Protein AF-A0A536G6S7-F1 (afdb_monomer_lite)

Structure (mmCIF, N/CA/C/O backbone):
data_AF-A0A536G6S7-F1
#
_entry.id   AF-A0A536G6S7-F1
#
loop_
_atom_site.group_PDB
_atom_site.id
_atom_site.type_symbol
_atom_site.label_atom_id
_atom_site.label_alt_id
_atom_site.label_comp_id
_atom_site.label_asym_id
_atom_site.label_entity_id
_atom_site.label_seq_id
_atom_site.pdbx_PDB_ins_code
_atom_site.Cartn_x
_atom_site.Cartn_y
_atom_site.Cartn_z
_atom_site.occupancy
_atom_site.B_iso_or_equiv
_atom_site.auth_seq_id
_atom_site.auth_comp_id
_atom_site.auth_asym_id
_atom_site.auth_atom_id
_atom_site.pdbx_PDB_model_num
ATOM 1 N N . MET A 1 1 ? -4.359 59.597 -17.593 1.00 34.72 1 MET A N 1
ATOM 2 C CA . MET A 1 1 ? -3.150 60.454 -17.568 1.00 34.72 1 MET A CA 1
ATOM 3 C C . MET A 1 1 ? -2.008 59.653 -16.953 1.00 34.72 1 MET A C 1
ATOM 5 O O . MET A 1 1 ? -2.274 59.050 -15.929 1.00 34.72 1 MET A O 1
ATOM 9 N N . LYS A 1 2 ? -0.796 59.703 -17.540 1.00 37.81 2 LYS A N 1
ATOM 10 C CA . LYS A 1 2 ? 0.514 59.265 -16.982 1.00 37.81 2 LYS A CA 1
ATOM 11 C C . LYS A 1 2 ? 0.680 57.759 -16.647 1.00 37.81 2 LYS A C 1
ATOM 13 O O . LYS A 1 2 ? 0.097 57.293 -15.686 1.00 37.81 2 LYS A O 1
ATOM 18 N N . HIS A 1 3 ? 1.364 56.991 -17.516 1.00 40.34 3 HIS A N 1
ATOM 19 C CA . HIS A 1 3 ? 2.769 56.485 -17.389 1.00 40.34 3 HIS A CA 1
ATOM 20 C C . HIS A 1 3 ? 2.835 55.143 -16.605 1.00 40.34 3 HIS A C 1
ATOM 22 O O . HIS A 1 3 ? 1.983 54.940 -15.755 1.00 40.34 3 HIS A O 1
ATOM 28 N N . LEU A 1 4 ? 3.741 54.167 -16.795 1.00 50.16 4 LEU A N 1
ATOM 29 C CA . LEU A 1 4 ? 4.984 53.950 -17.582 1.00 50.16 4 LEU A CA 1
ATOM 30 C C . LEU A 1 4 ? 4.839 52.595 -18.346 1.00 50.16 4 LEU A C 1
ATOM 32 O O . LEU A 1 4 ? 4.072 51.756 -17.891 1.00 50.16 4 LEU A O 1
ATOM 36 N N . SER A 1 5 ? 5.373 52.314 -19.545 1.00 44.94 5 SER A N 1
ATOM 37 C CA . SER A 1 5 ? 6.748 52.356 -20.112 1.00 44.94 5 SER A CA 1
ATOM 38 C C . SER A 1 5 ? 7.693 51.206 -19.694 1.00 44.94 5 SER A C 1
ATOM 40 O O . SER A 1 5 ? 7.968 51.014 -18.516 1.00 44.94 5 SER A O 1
ATOM 42 N N . SER A 1 6 ? 8.207 50.489 -20.705 1.00 51.03 6 SER A N 1
ATOM 43 C CA . SER A 1 6 ? 9.092 49.300 -20.689 1.00 51.03 6 SER A CA 1
ATOM 44 C C . SER A 1 6 ? 10.541 49.546 -20.221 1.00 51.03 6 SER A C 1
ATOM 46 O O . SER A 1 6 ? 11.031 50.653 -20.418 1.00 51.03 6 SER A O 1
ATOM 48 N N . VAL A 1 7 ? 11.244 48.508 -19.711 1.00 47.31 7 VAL A N 1
ATOM 49 C CA . VAL A 1 7 ? 12.712 48.403 -19.405 1.00 47.31 7 VAL A CA 1
ATOM 50 C C . VAL A 1 7 ? 12.952 46.994 -18.777 1.00 47.31 7 VAL A C 1
ATOM 52 O O . VAL A 1 7 ? 12.131 46.621 -17.948 1.00 47.31 7 VAL A O 1
ATOM 55 N N . VAL A 1 8 ? 13.929 46.106 -19.075 1.00 44.78 8 VAL A N 1
ATOM 56 C CA . VAL A 1 8 ? 15.015 45.952 -20.094 1.00 44.78 8 VAL A CA 1
ATOM 57 C C . VAL A 1 8 ? 15.078 44.462 -20.561 1.00 44.78 8 VAL A C 1
ATOM 59 O O . VAL A 1 8 ? 14.359 43.611 -20.049 1.00 44.78 8 VAL A O 1
ATOM 62 N N . ALA A 1 9 ? 15.935 44.151 -21.539 1.00 44.56 9 ALA A N 1
ATOM 63 C CA . ALA A 1 9 ? 16.266 42.856 -22.140 1.00 44.56 9 ALA A CA 1
ATOM 64 C C . ALA A 1 9 ? 17.532 42.135 -21.575 1.00 44.56 9 ALA A C 1
ATOM 66 O O . ALA A 1 9 ? 18.351 42.746 -20.900 1.00 44.56 9 ALA A O 1
ATOM 67 N N . ALA A 1 10 ? 17.725 40.886 -22.038 1.00 47.75 10 ALA A N 1
ATOM 68 C CA . ALA A 1 10 ? 18.991 40.229 -22.446 1.00 47.75 10 ALA A CA 1
ATOM 69 C C . ALA A 1 10 ? 20.027 39.620 -21.445 1.00 47.75 10 ALA A C 1
ATOM 71 O O . ALA A 1 10 ? 20.799 40.315 -20.801 1.00 47.75 10 ALA A O 1
ATOM 72 N N . VAL A 1 11 ? 20.134 38.277 -21.516 1.00 49.09 11 VAL A N 1
ATOM 73 C CA . VAL A 1 11 ? 21.330 37.428 -21.815 1.00 49.09 11 VAL A CA 1
ATOM 74 C C . VAL A 1 11 ? 22.679 37.628 -21.079 1.00 49.09 11 VAL A C 1
ATOM 76 O O . VAL A 1 11 ? 23.404 38.574 -21.361 1.00 49.09 11 VAL A O 1
ATOM 79 N N . ALA A 1 12 ? 23.114 36.577 -20.357 1.00 51.12 12 ALA A N 1
ATOM 80 C CA . ALA A 1 12 ? 24.475 35.975 -20.357 1.00 51.12 12 ALA A CA 1
ATOM 81 C C . ALA A 1 12 ? 24.431 34.644 -19.558 1.00 51.12 12 ALA A C 1
ATOM 83 O O . ALA A 1 12 ? 24.086 34.649 -18.384 1.00 51.12 12 ALA A O 1
ATOM 84 N N . ILE A 1 13 ? 24.528 33.448 -20.154 1.00 51.84 13 ILE A N 1
ATOM 85 C CA . ILE A 1 13 ? 25.761 32.701 -20.495 1.00 51.84 13 ILE A CA 1
ATOM 86 C C . ILE A 1 13 ? 26.878 32.817 -19.440 1.00 51.84 13 ILE A C 1
ATOM 88 O O . ILE A 1 13 ? 27.609 33.801 -19.403 1.00 51.84 13 ILE A O 1
ATOM 92 N N . GLY A 1 14 ? 27.070 31.743 -18.666 1.00 50.75 14 GLY A N 1
ATOM 93 C CA . GLY A 1 14 ? 28.236 31.512 -17.809 1.00 50.75 14 GLY A CA 1
ATOM 94 C C . GLY A 1 14 ? 28.587 30.022 -17.792 1.00 50.75 14 GLY A C 1
ATOM 95 O O . GLY A 1 14 ? 27.939 29.244 -17.100 1.00 50.75 14 GLY A O 1
ATOM 96 N N . LEU A 1 15 ? 29.578 29.618 -18.591 1.00 55.31 15 LEU A N 1
ATOM 97 C CA . LEU A 1 15 ? 29.963 28.219 -18.805 1.00 55.31 15 LEU A CA 1
ATOM 98 C C . LEU A 1 15 ? 31.451 28.050 -18.468 1.00 55.31 15 LEU A C 1
ATOM 100 O O . LEU A 1 15 ? 32.305 28.470 -19.244 1.00 55.31 15 LEU A O 1
ATOM 104 N N . LEU A 1 16 ? 31.761 27.462 -17.305 1.00 57.03 16 LEU A N 1
ATOM 105 C CA . LEU A 1 16 ? 33.136 27.232 -16.835 1.00 57.03 16 LEU A CA 1
ATOM 106 C C . LEU A 1 16 ? 33.316 25.846 -16.187 1.00 57.03 16 LEU A C 1
ATOM 108 O O . LEU A 1 16 ? 33.205 25.662 -14.982 1.00 57.03 16 LEU A O 1
ATOM 112 N N . ILE A 1 17 ? 33.578 24.873 -17.060 1.00 59.28 17 ILE A N 1
ATOM 113 C CA . ILE A 1 17 ? 34.713 23.929 -17.029 1.00 59.28 17 ILE A CA 1
ATOM 114 C C . ILE A 1 17 ? 35.498 23.823 -15.698 1.00 59.28 17 ILE A C 1
ATOM 116 O O . ILE A 1 17 ? 36.172 24.778 -15.322 1.00 59.28 17 ILE A O 1
ATOM 120 N N . ALA A 1 18 ? 35.578 22.616 -15.116 1.00 51.81 18 ALA A N 1
ATOM 121 C CA . ALA A 1 18 ? 36.847 21.913 -14.819 1.00 51.81 18 ALA A CA 1
ATOM 122 C C . ALA A 1 18 ? 36.606 20.531 -14.180 1.00 51.81 18 ALA A C 1
ATOM 124 O O . ALA A 1 18 ? 35.709 20.357 -13.361 1.00 51.81 18 ALA A O 1
ATOM 125 N N . ALA A 1 19 ? 37.432 19.549 -14.548 1.00 49.53 19 ALA A N 1
ATOM 126 C CA . ALA A 1 19 ? 37.390 18.186 -14.020 1.00 49.53 19 ALA A CA 1
ATOM 127 C C . ALA A 1 19 ? 38.504 17.932 -12.991 1.00 49.53 19 ALA A C 1
ATOM 129 O O . ALA A 1 19 ? 39.592 18.485 -13.119 1.00 49.53 19 ALA A O 1
ATOM 130 N N . CYS A 1 20 ? 38.251 17.018 -12.051 1.00 51.75 20 CYS A N 1
ATOM 131 C CA . CYS A 1 20 ? 39.247 16.152 -11.407 1.00 51.75 20 CYS A CA 1
ATOM 132 C C . CYS A 1 20 ? 38.485 14.942 -10.833 1.00 51.75 20 CYS A C 1
ATOM 134 O O . CYS A 1 20 ? 37.551 15.118 -10.062 1.00 51.75 20 CYS A O 1
ATOM 136 N N . SER A 1 21 ? 38.672 13.732 -11.360 1.00 51.44 21 SER A N 1
ATOM 137 C CA . SER A 1 21 ? 39.798 12.812 -11.098 1.00 51.44 21 SER A CA 1
ATOM 138 C C . SER A 1 21 ? 39.441 11.803 -10.004 1.00 51.44 21 SER A C 1
ATOM 140 O O . SER A 1 21 ? 39.154 12.153 -8.866 1.00 51.44 21 SER A O 1
ATOM 142 N N . SER A 1 22 ? 39.437 10.533 -10.397 1.00 49.47 22 SER A N 1
ATOM 143 C CA . SER A 1 22 ? 38.963 9.374 -9.640 1.00 49.47 22 SER A CA 1
ATOM 144 C C . SER A 1 22 ? 39.958 8.839 -8.608 1.00 49.47 22 SER A C 1
ATOM 146 O O . SER A 1 22 ? 41.147 8.726 -8.905 1.00 49.47 22 SER A O 1
ATOM 148 N N . THR A 1 23 ? 39.446 8.325 -7.488 1.00 61.97 23 THR A N 1
ATOM 149 C CA . THR A 1 23 ? 40.155 7.392 -6.595 1.00 61.97 23 THR A CA 1
ATOM 150 C C . THR A 1 23 ? 39.239 6.226 -6.195 1.00 61.97 23 THR A C 1
ATOM 152 O O . THR A 1 23 ? 38.261 6.439 -5.482 1.00 61.97 23 THR A O 1
ATOM 155 N N . PRO A 1 24 ? 39.523 4.980 -6.623 1.00 59.34 24 PRO A N 1
ATOM 156 C CA . PRO A 1 24 ? 38.857 3.800 -6.085 1.00 59.34 24 PRO A CA 1
ATOM 157 C C . PRO A 1 24 ? 39.517 3.381 -4.764 1.00 59.34 24 PRO A C 1
ATOM 159 O O . PRO A 1 24 ? 40.697 3.031 -4.727 1.00 59.34 24 PRO A O 1
ATOM 162 N N . THR A 1 25 ? 38.761 3.398 -3.668 1.00 53.88 25 THR A N 1
ATOM 163 C CA . THR A 1 25 ? 39.215 2.892 -2.366 1.00 53.88 25 THR A CA 1
ATOM 164 C C . THR A 1 25 ? 39.006 1.383 -2.285 1.00 53.88 25 THR A C 1
ATOM 166 O O . THR A 1 25 ? 37.895 0.912 -2.054 1.00 53.88 25 THR A O 1
ATOM 169 N N . THR A 1 26 ? 40.084 0.615 -2.441 1.00 64.75 26 THR A N 1
ATOM 170 C CA . THR A 1 26 ? 40.089 -0.837 -2.207 1.00 64.75 26 THR A CA 1
ATOM 171 C C . THR A 1 26 ? 40.472 -1.132 -0.750 1.00 64.75 26 THR A C 1
ATOM 173 O O . THR A 1 26 ? 41.643 -0.966 -0.402 1.00 64.75 26 THR A O 1
ATOM 176 N N . PRO A 1 27 ? 39.557 -1.589 0.125 1.00 64.94 27 PRO A N 1
ATOM 177 C CA . PRO A 1 27 ? 39.949 -2.188 1.394 1.00 64.94 27 PRO A CA 1
ATOM 178 C C . PRO A 1 27 ? 40.459 -3.623 1.179 1.00 64.94 27 PRO A C 1
ATOM 180 O O . PRO A 1 27 ? 39.857 -4.421 0.460 1.00 64.94 27 PRO A O 1
ATOM 183 N N . LEU A 1 28 ? 41.588 -3.940 1.814 1.00 54.59 28 LEU A N 1
ATOM 184 C CA . LEU A 1 28 ? 42.210 -5.266 1.813 1.00 54.59 28 LEU A CA 1
ATOM 185 C C . LEU A 1 28 ? 41.295 -6.333 2.430 1.00 54.59 28 LEU A C 1
ATOM 187 O O . LEU A 1 28 ? 40.702 -6.125 3.487 1.00 54.59 28 LEU A O 1
ATOM 19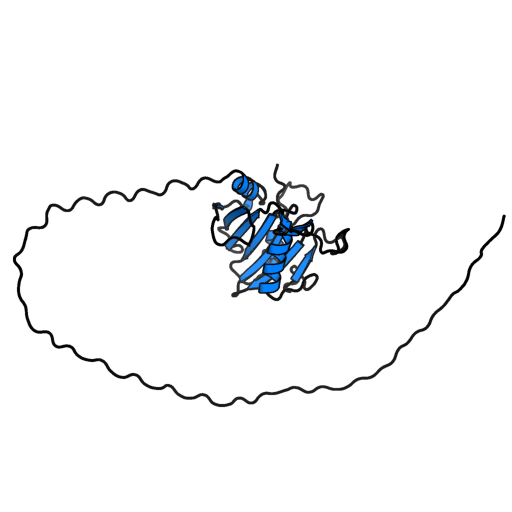1 N N . ALA A 1 29 ? 41.298 -7.525 1.833 1.00 52.62 29 ALA A N 1
ATOM 192 C CA . ALA A 1 29 ? 40.861 -8.734 2.518 1.00 52.62 29 ALA A CA 1
ATOM 193 C C . ALA A 1 29 ? 41.865 -9.098 3.626 1.00 52.62 29 ALA A C 1
ATOM 195 O O . ALA A 1 29 ? 43.053 -9.260 3.343 1.00 52.62 29 ALA A O 1
ATOM 196 N N . THR A 1 30 ? 41.385 -9.296 4.858 1.00 55.00 30 THR A N 1
ATOM 197 C CA . THR A 1 30 ? 42.202 -9.794 5.975 1.00 55.00 30 THR A CA 1
ATOM 198 C C . THR A 1 30 ? 41.463 -10.881 6.756 1.00 55.00 30 THR A C 1
ATOM 200 O O . THR A 1 30 ? 40.415 -10.632 7.337 1.00 55.00 30 THR A O 1
ATOM 203 N N . ALA A 1 31 ? 42.089 -12.061 6.785 1.00 46.94 31 ALA A N 1
ATOM 204 C CA . ALA A 1 31 ? 41.970 -13.151 7.759 1.00 46.94 31 ALA A CA 1
ATOM 205 C C . ALA A 1 31 ? 40.575 -13.703 8.137 1.00 46.94 31 ALA A C 1
ATOM 207 O O . ALA A 1 31 ? 39.860 -13.180 8.988 1.00 46.94 31 ALA A O 1
ATOM 208 N N . SER A 1 32 ? 40.313 -14.914 7.642 1.00 62.25 32 SER A N 1
ATOM 209 C CA . SER A 1 32 ? 39.508 -15.917 8.348 1.00 62.25 32 SER A CA 1
ATOM 210 C C . SER A 1 32 ? 40.280 -16.480 9.556 1.00 62.25 32 SER A C 1
ATOM 212 O O . SER A 1 32 ? 41.449 -16.845 9.393 1.00 62.25 32 SER A O 1
ATOM 214 N N . PRO A 1 33 ? 39.652 -16.624 10.737 1.00 61.25 33 PRO A N 1
ATOM 215 C CA . PRO A 1 33 ? 40.032 -17.617 11.733 1.00 61.25 33 PRO A CA 1
ATOM 216 C C . PRO A 1 33 ? 39.191 -18.904 11.605 1.00 61.25 33 PRO A C 1
ATOM 218 O O . PRO A 1 33 ? 37.986 -18.881 11.358 1.00 61.25 33 PRO A O 1
ATOM 221 N N . ALA A 1 34 ? 39.860 -20.041 11.798 1.00 58.44 34 ALA A N 1
ATOM 222 C CA . ALA A 1 34 ? 39.320 -21.400 11.714 1.00 58.44 34 ALA A CA 1
ATOM 223 C C . ALA A 1 34 ? 38.377 -21.755 12.900 1.00 58.44 34 ALA A C 1
ATOM 225 O O . ALA A 1 34 ? 38.372 -21.041 13.907 1.00 58.44 34 ALA A O 1
ATOM 226 N N . PRO A 1 35 ? 37.573 -22.840 12.825 1.00 57.34 35 PRO A N 1
ATOM 227 C CA . PRO A 1 35 ? 36.569 -23.145 13.846 1.00 57.34 35 PRO A CA 1
ATOM 228 C C . PRO A 1 35 ? 37.199 -23.642 15.154 1.00 57.34 35 PRO A C 1
ATOM 230 O O . PRO A 1 35 ? 38.159 -24.413 15.135 1.00 57.34 35 PRO A O 1
ATOM 233 N N . SER A 1 36 ? 36.612 -23.254 16.290 1.00 63.56 36 SER A N 1
ATOM 234 C CA . SER A 1 36 ? 36.995 -23.757 17.616 1.00 63.56 36 SER A CA 1
ATOM 235 C C . SER A 1 36 ? 35.988 -24.790 18.135 1.00 63.56 36 SER A C 1
ATOM 237 O O . SER A 1 36 ? 34.799 -24.732 17.818 1.00 63.56 36 SER A O 1
ATOM 239 N N . ALA A 1 37 ? 36.490 -25.781 18.868 1.00 48.94 37 ALA A N 1
ATOM 240 C CA . ALA A 1 37 ? 35.859 -27.090 19.020 1.00 48.94 37 ALA A CA 1
ATOM 241 C C . ALA A 1 37 ? 34.809 -27.195 20.142 1.00 48.94 37 ALA A C 1
ATOM 243 O O . ALA A 1 37 ? 34.878 -26.511 21.161 1.00 48.94 37 ALA A O 1
ATOM 244 N N . ALA A 1 38 ? 33.901 -28.165 19.988 1.00 53.31 38 ALA A N 1
ATOM 245 C CA . ALA A 1 38 ? 33.099 -28.704 21.084 1.00 53.31 38 ALA A CA 1
ATOM 246 C C . ALA A 1 38 ? 33.919 -29.700 21.928 1.00 53.31 38 ALA A C 1
ATOM 248 O O . ALA A 1 38 ? 34.610 -30.561 21.379 1.00 53.31 38 ALA A O 1
ATOM 249 N N . PRO A 1 39 ? 33.832 -29.593 23.260 1.00 53.56 39 PRO A N 1
ATOM 250 C CA . PRO A 1 39 ? 33.530 -30.746 24.122 1.00 53.56 39 PRO A CA 1
ATOM 251 C C . PRO A 1 39 ? 32.539 -30.351 25.250 1.00 53.56 39 PRO A C 1
ATOM 253 O O . PRO A 1 39 ? 32.326 -29.172 25.503 1.00 53.56 39 PRO A O 1
ATOM 256 N N . SER A 1 40 ? 31.879 -31.238 25.997 1.00 51.69 40 SER A N 1
ATOM 257 C CA . SER A 1 40 ? 31.897 -32.706 26.057 1.00 51.69 40 SER A CA 1
ATOM 258 C C . SER A 1 40 ? 30.510 -33.207 26.477 1.00 51.69 40 SER A C 1
ATOM 260 O O . SER A 1 40 ? 29.835 -32.560 27.276 1.00 51.69 40 SER A O 1
ATOM 262 N N . ALA A 1 41 ? 30.111 -34.394 26.017 1.00 50.38 41 ALA A N 1
ATOM 263 C CA . ALA A 1 41 ? 28.970 -35.101 26.597 1.00 50.38 41 ALA A CA 1
ATOM 264 C C . ALA A 1 41 ? 29.348 -35.690 27.969 1.00 50.38 41 ALA A C 1
ATOM 266 O O . ALA A 1 41 ? 30.430 -36.259 28.120 1.00 50.38 41 ALA A O 1
ATOM 267 N N . VAL A 1 42 ? 28.444 -35.604 28.949 1.00 57.25 42 VAL A N 1
ATOM 268 C CA . VAL A 1 42 ? 28.579 -36.299 30.240 1.00 57.25 42 VAL A CA 1
ATOM 269 C C . VAL A 1 42 ? 27.637 -37.508 30.242 1.00 57.25 42 VAL A C 1
ATOM 271 O O . VAL A 1 42 ? 26.429 -37.318 30.088 1.00 57.25 42 VAL A O 1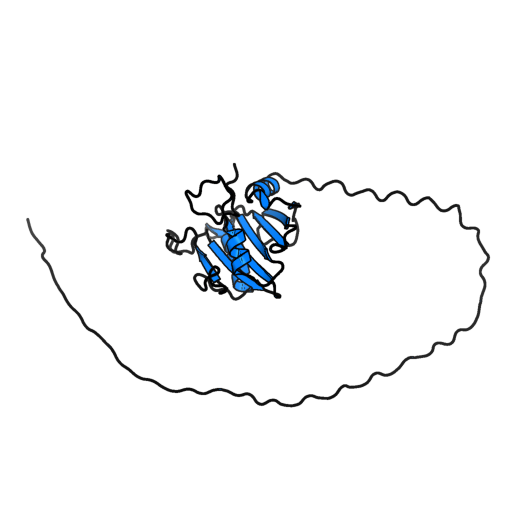
ATOM 274 N N . PRO A 1 43 ? 28.135 -38.746 30.412 1.00 59.19 43 PRO A N 1
ATOM 275 C CA . PRO A 1 43 ? 27.277 -39.915 30.547 1.00 59.19 43 PRO A CA 1
ATOM 276 C C . PRO A 1 43 ? 26.724 -40.001 31.976 1.00 59.19 43 PRO A C 1
ATOM 278 O O . PRO A 1 43 ? 27.472 -40.218 32.928 1.00 59.19 43 PRO A O 1
ATOM 281 N N . ALA A 1 44 ? 25.407 -39.856 32.131 1.00 54.16 44 ALA A N 1
ATOM 282 C CA . ALA A 1 44 ? 24.720 -40.131 33.390 1.00 54.16 44 ALA A CA 1
ATOM 283 C C . ALA A 1 44 ? 24.274 -41.603 33.443 1.00 54.16 44 ALA A C 1
ATOM 285 O O . ALA A 1 44 ? 23.502 -42.069 32.605 1.00 54.16 44 ALA A O 1
ATOM 286 N N . THR A 1 45 ? 24.780 -42.331 34.435 1.00 56.81 45 THR A N 1
ATOM 287 C CA . THR A 1 45 ? 24.509 -43.754 34.678 1.00 56.81 45 THR A CA 1
ATOM 288 C C . THR A 1 45 ? 23.053 -43.995 35.107 1.00 56.81 45 THR A C 1
ATOM 290 O O . THR A 1 45 ? 22.592 -43.318 36.027 1.00 56.81 45 THR A O 1
ATOM 293 N N . PRO A 1 46 ? 22.331 -44.978 34.536 1.00 55.62 46 PRO A N 1
ATOM 294 C CA . PRO A 1 46 ? 21.034 -45.401 35.054 1.00 55.62 46 PRO A CA 1
ATOM 295 C C . PRO A 1 46 ? 21.182 -46.470 36.154 1.00 55.62 46 PRO A C 1
ATOM 297 O O . PRO A 1 46 ? 21.797 -47.516 35.946 1.00 55.62 46 PRO A O 1
ATOM 300 N N . THR A 1 47 ? 20.542 -46.240 37.300 1.00 52.25 47 THR A N 1
ATOM 301 C CA . THR A 1 47 ? 20.363 -47.212 38.400 1.00 52.25 47 THR A CA 1
ATOM 302 C C . THR A 1 47 ? 18.931 -47.072 38.962 1.00 52.25 47 THR A C 1
ATOM 304 O O . THR A 1 47 ? 18.240 -46.119 38.605 1.00 52.25 47 THR A O 1
ATOM 307 N N . PRO A 1 48 ? 18.383 -48.063 39.688 1.00 53.38 48 PRO A N 1
ATOM 308 C CA . PRO A 1 48 ? 17.440 -48.993 39.083 1.00 53.38 48 PRO A CA 1
ATOM 309 C C . PRO A 1 48 ? 15.992 -48.813 39.570 1.00 53.38 48 PRO A C 1
ATOM 311 O O . PRO A 1 48 ? 15.699 -48.055 40.491 1.00 53.38 48 PRO A O 1
ATOM 314 N N . SER A 1 49 ? 15.094 -49.571 38.940 1.00 54.41 49 SER A N 1
ATOM 315 C CA . SER A 1 49 ? 13.649 -49.614 39.172 1.00 54.41 49 SER A CA 1
ATOM 316 C C . SER A 1 49 ? 13.211 -49.600 40.642 1.00 54.41 49 SER A C 1
ATOM 318 O O . SER A 1 49 ? 13.531 -50.509 41.408 1.00 54.41 49 SER A O 1
ATOM 320 N N . SER A 1 50 ? 12.311 -48.676 40.971 1.00 50.66 50 SER A N 1
ATOM 321 C CA . SER A 1 50 ? 11.292 -48.869 42.002 1.00 50.66 50 SER A CA 1
ATOM 322 C C . SER A 1 50 ? 9.917 -48.798 41.333 1.00 50.66 50 SER A C 1
ATOM 324 O O . SER A 1 50 ? 9.543 -47.781 40.759 1.00 50.66 50 SER A O 1
ATOM 326 N N . THR A 1 51 ? 9.185 -49.913 41.344 1.00 57.56 51 THR A N 1
ATOM 327 C CA . THR A 1 51 ? 7.863 -50.042 40.711 1.00 57.56 51 THR A CA 1
ATOM 328 C C . THR A 1 51 ? 6.775 -49.488 41.636 1.00 57.56 51 THR A C 1
ATOM 330 O O . THR A 1 51 ? 6.537 -50.093 42.683 1.00 57.56 51 THR A O 1
ATOM 333 N N . PRO A 1 52 ? 6.060 -48.402 41.284 1.00 55.22 52 PRO A N 1
ATOM 334 C CA . PRO A 1 52 ? 4.841 -48.010 41.979 1.00 55.22 52 PRO A CA 1
ATOM 335 C C . PRO A 1 52 ? 3.673 -48.879 41.494 1.00 55.22 52 PRO A C 1
ATOM 337 O O . PRO A 1 52 ? 3.629 -49.295 40.335 1.00 55.22 52 PRO A O 1
ATOM 340 N N . ALA A 1 53 ? 2.725 -49.168 42.384 1.00 51.34 53 ALA A N 1
ATOM 341 C CA . ALA A 1 53 ? 1.593 -50.037 42.080 1.00 51.34 53 ALA A CA 1
ATOM 342 C C . ALA A 1 53 ? 0.704 -49.482 40.952 1.00 51.34 53 ALA A C 1
ATOM 344 O O . ALA A 1 53 ? 0.439 -48.282 40.881 1.00 51.34 53 ALA A O 1
ATOM 345 N N . VAL A 1 54 ? 0.191 -50.384 40.109 1.00 48.72 54 VAL A N 1
ATOM 346 C CA . VAL A 1 54 ? -0.774 -50.064 39.050 1.00 48.72 54 VAL A CA 1
ATOM 347 C C . VAL A 1 54 ? -2.101 -49.634 39.679 1.00 48.72 54 VAL A C 1
ATOM 349 O O . VAL A 1 54 ? -2.907 -50.470 40.086 1.00 48.72 54 VAL A O 1
ATOM 352 N N . THR A 1 55 ? -2.357 -48.329 39.728 1.00 56.47 55 THR A N 1
ATOM 353 C CA . THR A 1 55 ? -3.715 -47.802 39.874 1.00 56.47 55 THR A CA 1
ATOM 354 C C . THR A 1 55 ? -4.395 -47.801 38.509 1.00 56.47 55 THR A C 1
ATOM 356 O O . THR A 1 55 ? -3.887 -47.249 37.535 1.00 56.47 55 THR A O 1
ATOM 359 N N . SER A 1 56 ? -5.551 -48.462 38.433 1.00 57.97 56 SER A N 1
ATOM 360 C CA . SER A 1 56 ? -6.347 -48.556 37.207 1.00 57.97 56 SER A CA 1
ATOM 361 C C . SER A 1 56 ? -6.729 -47.155 36.704 1.00 57.97 56 SER A C 1
ATOM 363 O O . SER A 1 56 ? -7.353 -46.408 37.466 1.00 57.97 56 SER A O 1
ATOM 365 N N . PRO A 1 57 ? -6.387 -46.764 35.461 1.00 52.19 57 PRO A N 1
ATOM 366 C CA . PRO A 1 57 ? -6.832 -45.491 34.918 1.00 52.19 57 PRO A CA 1
ATOM 367 C C . PRO A 1 57 ? -8.351 -45.523 34.717 1.00 52.19 57 PRO A C 1
ATOM 369 O O . PRO A 1 57 ? -8.894 -46.420 34.070 1.00 52.19 57 PRO A O 1
ATOM 372 N N . ALA A 1 58 ? -9.035 -44.520 35.270 1.00 62.00 58 ALA A N 1
ATOM 373 C CA . ALA A 1 58 ? -10.458 -44.295 35.039 1.00 62.00 58 ALA A CA 1
ATOM 374 C C . ALA A 1 58 ? -10.760 -44.200 33.525 1.00 62.00 58 ALA A C 1
ATOM 376 O O . ALA A 1 58 ? -9.890 -43.762 32.763 1.00 62.00 58 ALA A O 1
ATOM 377 N N . PRO A 1 59 ? -11.967 -44.595 33.068 1.00 58.22 59 PRO A N 1
ATOM 378 C CA . PRO A 1 59 ? -12.303 -44.615 31.648 1.00 58.22 59 PRO A CA 1
ATOM 379 C C . PRO A 1 59 ? -12.034 -43.254 31.003 1.00 58.22 59 PRO A C 1
ATOM 381 O O . PRO A 1 59 ? -12.549 -42.227 31.445 1.00 58.22 59 PRO A O 1
ATOM 384 N N . SER A 1 60 ? -11.199 -43.273 29.962 1.00 57.56 60 SER A N 1
ATOM 385 C CA . SER A 1 60 ? -10.716 -42.075 29.282 1.00 57.56 60 SER A CA 1
ATOM 386 C C . SER A 1 60 ? -11.895 -41.238 28.787 1.00 57.56 60 SER A C 1
ATOM 388 O O . SER A 1 60 ? -12.680 -41.686 27.946 1.00 57.56 60 SER A O 1
ATOM 390 N N . ALA A 1 61 ? -12.039 -40.030 29.334 1.00 61.06 61 ALA A N 1
ATOM 391 C CA . ALA A 1 61 ? -13.067 -39.102 28.896 1.00 61.06 61 ALA A CA 1
ATOM 392 C C . ALA A 1 61 ? -12.825 -38.771 27.419 1.00 61.06 61 ALA A C 1
ATOM 394 O O . ALA A 1 61 ? -11.775 -38.237 27.058 1.00 61.06 61 ALA A O 1
ATOM 395 N N . LYS A 1 62 ? -13.804 -39.110 26.571 1.00 63.88 62 LYS A N 1
ATOM 396 C CA . LYS A 1 62 ? -13.802 -38.799 25.137 1.00 63.88 62 LYS A CA 1
ATOM 397 C C . LYS A 1 62 ? -13.388 -37.331 24.949 1.00 63.88 62 LYS A C 1
ATOM 399 O O . LYS A 1 62 ? -14.031 -36.479 25.566 1.00 63.88 62 LYS A O 1
ATOM 404 N N . PRO A 1 63 ? -12.366 -37.018 24.127 1.00 58.06 63 PRO A N 1
ATOM 405 C CA . PRO A 1 63 ? -11.947 -35.639 23.927 1.00 58.06 63 PRO A CA 1
ATOM 406 C C . PRO A 1 63 ? -13.147 -34.824 23.449 1.00 58.06 63 PRO A C 1
ATOM 408 O O . PRO A 1 63 ? -13.770 -35.152 22.433 1.00 58.06 63 PRO A O 1
ATOM 411 N N . SER A 1 64 ? -13.498 -33.799 24.226 1.00 64.69 64 SER A N 1
ATOM 412 C CA . SER A 1 64 ? -14.548 -32.860 23.845 1.00 64.69 64 SER A CA 1
ATOM 413 C C . SER A 1 64 ? -14.145 -32.222 22.514 1.00 64.69 64 SER A C 1
ATOM 415 O O . SER A 1 64 ? -12.984 -31.814 22.391 1.00 64.69 64 SER A O 1
ATOM 417 N N . PRO A 1 65 ? -15.031 -32.156 21.504 1.00 61.44 65 PRO A N 1
ATOM 418 C CA . PRO A 1 65 ? -14.698 -31.499 20.251 1.00 61.44 65 PRO A CA 1
ATOM 419 C C . PRO A 1 65 ? -14.307 -30.051 20.550 1.00 61.44 65 PRO A C 1
ATOM 421 O O . PRO A 1 65 ? -15.094 -29.294 21.119 1.00 61.44 65 PRO A O 1
ATOM 424 N N . SER A 1 66 ? -13.071 -29.689 20.195 1.00 64.12 66 SER A N 1
ATOM 425 C CA . SER A 1 66 ? -12.578 -28.322 20.348 1.00 64.12 66 SER A CA 1
ATOM 426 C C . SER A 1 66 ? -13.527 -27.387 19.609 1.00 64.12 66 SER A C 1
ATOM 428 O O . SER A 1 66 ? -13.770 -27.580 18.414 1.00 64.12 66 SER A O 1
ATOM 430 N N . ALA A 1 67 ? -14.115 -26.429 20.326 1.00 60.31 67 ALA A N 1
ATOM 431 C CA . ALA A 1 67 ? -15.112 -25.539 19.756 1.00 60.31 67 ALA A CA 1
ATOM 432 C C . ALA A 1 67 ? -14.484 -24.766 18.591 1.00 60.31 67 ALA A C 1
ATOM 434 O O . ALA A 1 67 ? -13.522 -24.021 18.780 1.00 60.31 67 ALA A O 1
ATOM 435 N N . THR A 1 68 ? -15.017 -24.960 17.382 1.00 60.97 68 THR A N 1
ATOM 436 C CA . THR A 1 68 ? -14.594 -24.197 16.208 1.00 60.97 68 THR A CA 1
ATOM 437 C C . THR A 1 68 ? -14.767 -22.708 16.516 1.00 60.97 68 THR A C 1
ATOM 439 O O . THR A 1 68 ? -15.875 -22.316 16.896 1.00 60.97 68 THR A O 1
ATOM 442 N N . PRO A 1 69 ? -13.716 -21.875 16.387 1.00 60.44 69 PRO A N 1
ATOM 443 C CA . PRO A 1 69 ? -13.839 -20.444 16.620 1.00 60.44 69 PRO A CA 1
ATOM 444 C C . PRO A 1 69 ? -14.960 -19.859 15.760 1.00 60.44 69 PRO A C 1
ATOM 446 O O . PRO A 1 69 ? -15.044 -20.145 14.564 1.00 60.44 69 PRO A O 1
ATOM 449 N N . ALA A 1 70 ? -15.829 -19.054 16.371 1.00 63.81 70 ALA A N 1
ATOM 450 C CA . ALA A 1 70 ? -16.879 -18.366 15.633 1.00 63.81 70 ALA A CA 1
ATOM 451 C C . ALA A 1 70 ? -16.253 -17.443 14.564 1.00 63.81 70 ALA A C 1
ATOM 453 O O . ALA A 1 70 ? -15.196 -16.857 14.825 1.00 63.81 70 ALA A O 1
ATOM 454 N N . PRO A 1 71 ? -16.881 -17.277 13.383 1.00 68.88 71 PRO A N 1
ATOM 455 C CA . PRO A 1 71 ? -16.384 -16.363 12.360 1.00 68.88 71 PRO A CA 1
ATOM 456 C C . PRO A 1 71 ? -16.197 -14.951 12.924 1.00 68.88 71 PRO A C 1
ATOM 458 O O . PRO A 1 71 ? -17.118 -14.388 13.521 1.00 68.88 71 PRO A O 1
ATOM 461 N N . VAL A 1 72 ? -15.011 -14.368 12.738 1.00 83.00 72 VAL A N 1
ATOM 462 C CA . VAL A 1 72 ? -14.731 -13.007 13.211 1.00 83.00 72 VAL A CA 1
ATOM 463 C C . VAL A 1 72 ? -15.519 -12.019 12.353 1.00 83.00 72 VAL A C 1
ATOM 465 O O . VAL A 1 72 ? -15.272 -11.884 11.157 1.00 83.00 72 VAL A O 1
ATOM 468 N N . ALA A 1 73 ? -16.478 -11.326 12.965 1.00 91.81 73 ALA A N 1
ATOM 469 C CA . ALA A 1 73 ? -17.282 -10.327 12.276 1.00 91.81 73 ALA A CA 1
ATOM 470 C C . ALA A 1 73 ? -16.485 -9.035 12.014 1.00 91.81 73 ALA A C 1
ATOM 472 O O . ALA A 1 73 ? -15.780 -8.530 12.897 1.00 91.81 73 ALA A O 1
ATOM 473 N N . PHE A 1 74 ? -16.661 -8.487 10.809 1.00 95.69 74 PHE A N 1
ATOM 474 C CA . PHE A 1 74 ? -16.152 -7.174 10.419 1.00 95.69 74 PHE A CA 1
ATOM 475 C C . PHE A 1 74 ? -16.954 -6.032 11.064 1.00 95.69 74 PHE A C 1
ATOM 477 O O . PHE A 1 74 ? -18.193 -6.056 11.056 1.00 95.69 74 PHE A O 1
ATOM 484 N N . THR A 1 75 ? -16.259 -5.001 11.547 1.00 96.25 75 THR A N 1
ATOM 485 C CA . THR A 1 75 ? -16.855 -3.716 11.957 1.00 96.25 75 THR A CA 1
ATOM 486 C C . THR A 1 75 ? -17.323 -2.903 10.741 1.00 96.25 75 THR A C 1
ATOM 488 O O . THR A 1 75 ? -17.080 -3.279 9.595 1.00 96.25 75 THR A O 1
ATOM 491 N N . ALA A 1 76 ? -18.011 -1.776 10.962 1.00 95.31 76 ALA A N 1
ATOM 492 C CA . ALA A 1 76 ? -18.405 -0.878 9.871 1.00 95.31 76 ALA A CA 1
ATOM 493 C C . ALA A 1 76 ? -17.185 -0.292 9.131 1.00 95.31 76 ALA A C 1
ATOM 495 O O . ALA A 1 76 ? -17.142 -0.336 7.904 1.00 95.31 76 ALA A O 1
ATOM 496 N N . ALA A 1 77 ? -16.167 0.164 9.870 1.00 94.44 77 ALA A N 1
ATOM 497 C CA . ALA A 1 77 ? -14.924 0.672 9.292 1.00 94.44 77 ALA A CA 1
ATOM 498 C C . ALA A 1 77 ? -14.196 -0.410 8.477 1.00 94.44 77 ALA A C 1
ATOM 500 O O . ALA A 1 77 ? -13.835 -0.181 7.328 1.00 94.44 77 ALA A O 1
ATOM 501 N N . GLU A 1 78 ? -14.061 -1.628 9.011 1.00 97.19 78 GLU A N 1
ATOM 502 C CA . GLU A 1 78 ? -13.400 -2.717 8.282 1.00 97.19 78 GLU A CA 1
ATOM 503 C C . GLU A 1 78 ? -14.183 -3.136 7.019 1.00 97.19 78 GLU A C 1
ATOM 505 O O . GLU A 1 78 ? -13.570 -3.477 6.009 1.00 97.19 78 GLU A O 1
ATOM 510 N N . LYS A 1 79 ? -15.526 -3.059 7.021 1.00 95.81 79 LYS A N 1
ATOM 511 C CA . LYS A 1 79 ? -16.347 -3.265 5.809 1.00 95.81 79 LYS A CA 1
ATOM 512 C C . LYS A 1 79 ? -16.089 -2.195 4.749 1.00 95.81 79 LYS A C 1
ATOM 514 O O . LYS A 1 79 ? -15.917 -2.559 3.588 1.00 95.81 79 LYS A O 1
ATOM 519 N N . ARG A 1 80 ? -15.981 -0.918 5.144 1.00 94.75 80 ARG A N 1
ATOM 520 C CA . ARG A 1 80 ? -15.593 0.181 4.240 1.00 94.75 80 ARG A CA 1
ATOM 521 C C . ARG A 1 80 ? -14.231 -0.096 3.594 1.00 94.75 80 ARG A C 1
ATOM 523 O O . ARG A 1 80 ? -14.100 0.070 2.388 1.00 94.75 80 ARG A O 1
ATOM 530 N N . LEU A 1 81 ? -13.253 -0.615 4.346 1.00 96.19 81 LEU A N 1
ATOM 531 C CA . LEU A 1 81 ? -11.950 -1.010 3.784 1.00 96.19 81 LEU A CA 1
ATOM 532 C C . LEU A 1 81 ? -12.053 -2.176 2.782 1.00 96.19 81 LEU A C 1
ATOM 534 O O . LEU A 1 81 ? -11.347 -2.173 1.778 1.00 96.19 81 LEU A O 1
ATOM 538 N N . VAL A 1 82 ? -12.946 -3.151 3.005 1.00 95.94 82 VAL A N 1
ATOM 539 C CA . VAL A 1 82 ? -13.214 -4.219 2.018 1.00 95.94 82 VAL A CA 1
ATOM 540 C C . VAL A 1 82 ? -13.876 -3.646 0.758 1.00 95.94 82 VAL A C 1
ATOM 542 O O . VAL A 1 82 ? -13.565 -4.085 -0.347 1.00 95.94 82 VAL A O 1
ATOM 545 N N . GLN A 1 83 ? -14.773 -2.665 0.899 1.00 93.75 83 GLN A N 1
ATOM 546 C CA . GLN A 1 83 ? -15.430 -1.992 -0.229 1.00 93.75 83 GLN A CA 1
ATOM 547 C C . GLN A 1 83 ? -14.470 -1.089 -1.019 1.00 93.75 83 GLN A C 1
ATOM 549 O O . GLN A 1 83 ? -14.580 -1.032 -2.239 1.00 93.75 83 GLN A O 1
ATOM 554 N N . ALA A 1 84 ? -13.478 -0.480 -0.366 1.00 92.38 84 ALA A N 1
ATOM 555 C CA . ALA A 1 84 ? -12.457 0.344 -1.016 1.00 92.38 84 ALA A CA 1
ATOM 556 C C . ALA A 1 84 ? -11.471 -0.444 -1.907 1.00 92.38 84 ALA A C 1
ATOM 558 O O . ALA A 1 84 ? -10.651 0.152 -2.601 1.00 92.38 84 ALA A O 1
ATOM 559 N N . LEU A 1 85 ? -11.520 -1.781 -1.901 1.00 93.69 85 LEU A N 1
ATOM 560 C CA . LEU A 1 85 ? -10.705 -2.643 -2.763 1.00 93.69 85 LEU A CA 1
ATOM 561 C C . LEU A 1 85 ? -11.407 -2.991 -4.077 1.00 93.69 85 LEU A C 1
ATOM 563 O O . LEU A 1 85 ? -12.597 -3.307 -4.078 1.00 93.69 85 LEU A O 1
ATOM 567 N N . ARG A 1 86 ? -10.655 -3.095 -5.179 1.00 92.69 86 ARG A N 1
ATOM 568 C CA . ARG A 1 86 ? -11.115 -3.726 -6.432 1.00 92.69 86 ARG A CA 1
ATOM 569 C C . ARG A 1 86 ? -11.674 -5.125 -6.163 1.00 92.69 86 ARG A C 1
ATOM 571 O O . ARG A 1 86 ? -11.039 -5.922 -5.469 1.00 92.69 86 ARG A O 1
ATOM 578 N N . ALA A 1 87 ? -12.835 -5.447 -6.735 1.00 91.56 87 ALA A N 1
ATOM 579 C CA . ALA A 1 87 ? -13.611 -6.643 -6.388 1.00 91.56 87 ALA A CA 1
ATOM 580 C C . ALA A 1 87 ? -12.818 -7.967 -6.443 1.00 91.56 87 ALA A C 1
ATOM 582 O O . ALA A 1 87 ? -12.946 -8.791 -5.540 1.00 91.56 87 ALA A O 1
ATOM 583 N N . ASP A 1 88 ? -11.946 -8.147 -7.443 1.00 90.31 88 ASP A N 1
ATOM 584 C CA . ASP A 1 88 ? -11.124 -9.360 -7.611 1.00 90.31 88 ASP A CA 1
ATOM 585 C C . ASP A 1 88 ? -9.992 -9.529 -6.575 1.00 90.31 88 ASP A C 1
ATOM 587 O O . ASP A 1 88 ? -9.365 -10.586 -6.509 1.00 90.31 88 ASP A O 1
ATOM 591 N N . SER A 1 89 ? -9.754 -8.516 -5.737 1.00 94.06 89 SER A N 1
ATOM 592 C CA . SER A 1 89 ? -8.795 -8.556 -4.627 1.00 94.06 89 SER A CA 1
ATOM 593 C C . SER A 1 89 ? -9.444 -8.804 -3.261 1.00 94.06 89 SER A C 1
ATOM 595 O O . SER A 1 89 ? -8.735 -9.067 -2.290 1.00 94.06 89 SER A O 1
ATOM 597 N N . ARG A 1 90 ? -10.786 -8.815 -3.181 1.00 93.81 90 ARG A N 1
ATOM 598 C CA . ARG A 1 90 ? -11.573 -9.057 -1.953 1.00 93.81 90 ARG A CA 1
ATOM 599 C C . ARG A 1 90 ? -11.622 -10.549 -1.560 1.00 93.81 90 ARG A C 1
ATOM 601 O O . ARG A 1 90 ? -12.656 -11.060 -1.134 1.00 93.81 90 ARG A O 1
ATOM 608 N N . ILE A 1 91 ? -10.513 -11.269 -1.738 1.00 94.31 91 ILE A N 1
ATOM 609 C CA . ILE A 1 91 ? -10.404 -12.719 -1.529 1.00 94.31 91 ILE A CA 1
ATOM 610 C C . ILE A 1 91 ? -9.832 -13.009 -0.140 1.00 94.31 91 ILE A C 1
ATOM 612 O O . ILE A 1 91 ? -8.808 -12.449 0.253 1.00 94.31 91 ILE A O 1
ATOM 616 N N . SER A 1 92 ? -10.499 -13.900 0.601 1.00 95.44 92 SER A N 1
ATOM 617 C CA . SER A 1 92 ? -10.070 -14.379 1.926 1.00 95.44 92 SER A CA 1
ATOM 618 C C . SER A 1 92 ? -9.684 -13.253 2.898 1.00 95.44 92 SER A C 1
ATOM 620 O O . SER A 1 92 ? -8.711 -13.372 3.642 1.00 95.44 92 SER A O 1
ATOM 622 N N . CYS A 1 93 ? -10.425 -12.142 2.862 1.00 96.94 93 CYS A N 1
ATOM 623 C CA . CYS A 1 93 ? -10.196 -10.997 3.734 1.00 96.94 93 CYS A CA 1
ATOM 624 C C . CYS A 1 93 ? -10.536 -11.323 5.191 1.00 96.94 93 CYS A C 1
ATOM 626 O O . CYS A 1 93 ? -11.566 -11.938 5.474 1.00 96.94 93 CYS A O 1
ATOM 628 N N . ALA A 1 94 ? -9.709 -10.838 6.114 1.00 97.31 94 ALA A N 1
ATOM 629 C CA . ALA A 1 94 ? -9.940 -10.902 7.551 1.00 97.31 94 ALA A CA 1
ATOM 630 C C . ALA A 1 94 ? -9.622 -9.550 8.220 1.00 97.31 94 ALA A C 1
ATOM 632 O O . ALA A 1 94 ? -8.756 -8.818 7.729 1.00 97.31 94 ALA A O 1
ATOM 633 N N . PRO A 1 95 ? -10.272 -9.213 9.351 1.00 97.94 95 PRO A N 1
ATOM 634 C CA . PRO A 1 95 ? -9.861 -8.097 10.193 1.00 97.94 95 PRO A CA 1
ATOM 635 C C . PRO A 1 95 ? -8.410 -8.233 10.655 1.00 97.94 95 PRO A C 1
ATOM 637 O O . PRO A 1 95 ? -7.998 -9.291 11.137 1.00 97.94 95 PRO A O 1
ATOM 640 N N . ARG A 1 96 ? -7.661 -7.134 10.591 1.00 97.19 96 ARG A N 1
ATOM 641 C CA . ARG A 1 96 ? -6.350 -6.984 11.221 1.00 97.19 96 ARG A CA 1
ATOM 642 C C . ARG A 1 96 ? -6.491 -5.938 12.321 1.00 97.19 96 ARG A C 1
ATOM 644 O O . ARG A 1 96 ? -6.857 -4.803 12.050 1.00 97.19 96 ARG A O 1
ATOM 651 N N . ARG A 1 97 ? -6.259 -6.346 13.571 1.00 95.00 97 ARG A N 1
ATOM 652 C CA . ARG A 1 97 ? -6.478 -5.516 14.778 1.00 95.00 97 ARG A CA 1
ATOM 653 C C . ARG A 1 97 ? -5.233 -5.386 15.663 1.00 95.00 97 ARG A C 1
ATOM 655 O O . ARG A 1 97 ? -5.289 -4.781 16.726 1.00 95.00 97 ARG A O 1
ATOM 662 N N . THR A 1 98 ? -4.119 -5.960 15.219 1.00 95.00 98 THR A N 1
ATOM 663 C CA . THR A 1 98 ? -2.782 -5.834 15.808 1.00 95.00 98 THR A CA 1
ATOM 664 C C . THR A 1 98 ? -1.799 -5.460 14.707 1.00 95.00 98 THR A C 1
ATOM 666 O O . THR A 1 98 ? -2.104 -5.611 13.517 1.00 95.00 98 THR A O 1
ATOM 669 N N . ASP A 1 99 ? -0.624 -4.967 15.104 1.00 93.12 99 ASP A N 1
ATOM 670 C CA . ASP A 1 99 ? 0.482 -4.671 14.185 1.00 93.12 99 ASP A CA 1
ATOM 671 C C . ASP A 1 99 ? 0.039 -3.746 13.039 1.00 93.12 99 ASP A C 1
ATOM 673 O O . ASP A 1 99 ? 0.382 -3.944 11.869 1.00 93.12 99 ASP A O 1
ATOM 677 N N . LEU A 1 100 ? -0.823 -2.788 13.382 1.00 95.75 100 LEU A N 1
ATOM 678 C CA . LEU A 1 100 ? -1.310 -1.747 12.491 1.00 95.75 100 LEU A CA 1
ATOM 679 C C . LEU A 1 100 ? -0.233 -0.667 12.313 1.00 95.75 100 LEU A C 1
ATOM 681 O O . LEU A 1 100 ? 0.592 -0.484 13.214 1.00 95.75 100 LEU A O 1
ATOM 685 N N . PRO A 1 101 ? -0.243 0.078 11.193 1.00 95.06 101 PRO A N 1
ATOM 686 C CA . PRO A 1 101 ? 0.472 1.345 11.122 1.00 95.06 101 PRO A CA 1
ATOM 687 C C . PRO A 1 101 ? 0.066 2.253 12.299 1.00 95.06 101 PRO A C 1
ATOM 689 O O . PRO A 1 101 ? -1.097 2.200 12.721 1.00 95.06 101 PRO A O 1
ATOM 692 N N . PRO A 1 102 ? 0.979 3.082 12.835 1.00 91.69 102 PRO A N 1
ATOM 693 C CA . PRO A 1 102 ? 0.645 4.035 13.888 1.00 91.69 102 PRO A CA 1
ATOM 694 C C . PRO A 1 102 ? -0.588 4.869 13.522 1.00 91.69 102 PRO A C 1
ATOM 696 O O . PRO A 1 102 ? -0.705 5.332 12.393 1.00 91.69 102 PRO A O 1
ATOM 699 N N . LEU A 1 103 ? -1.501 5.049 14.481 1.00 91.00 103 LEU A N 1
ATOM 700 C CA . LEU A 1 103 ? -2.738 5.839 14.349 1.00 91.00 103 LEU A CA 1
ATOM 701 C C . LEU A 1 103 ? -3.782 5.321 13.328 1.00 91.00 103 LEU A C 1
ATOM 703 O O . LEU A 1 103 ? -4.827 5.947 13.174 1.00 91.00 103 LEU A O 1
ATOM 707 N N . ALA A 1 104 ? -3.586 4.155 12.699 1.00 95.81 104 ALA A N 1
ATOM 708 C CA . ALA A 1 104 ? -4.646 3.522 11.909 1.00 95.81 104 ALA A CA 1
ATOM 709 C C . ALA A 1 104 ? -5.794 3.030 12.815 1.00 95.81 104 ALA A C 1
ATOM 711 O O . ALA A 1 104 ? -5.573 2.260 13.755 1.00 95.81 104 ALA A O 1
ATOM 712 N N . VAL A 1 105 ? -7.031 3.429 12.506 1.00 95.31 105 VAL A N 1
ATOM 713 C CA . VAL A 1 105 ? -8.235 3.105 13.300 1.00 95.31 105 VAL A CA 1
ATOM 714 C C . VAL A 1 105 ? -8.858 1.756 12.928 1.00 95.31 105 VAL A C 1
ATOM 716 O O . VAL A 1 105 ? -9.586 1.154 13.719 1.00 95.31 105 VAL A O 1
ATOM 719 N N . ALA A 1 106 ? -8.571 1.260 11.724 1.00 96.69 106 ALA A N 1
ATOM 720 C CA . ALA A 1 106 ? -9.039 -0.027 11.229 1.00 96.69 106 ALA A CA 1
ATOM 721 C C . ALA A 1 106 ? -8.019 -0.647 10.267 1.00 96.69 106 ALA A C 1
ATOM 723 O O . ALA A 1 106 ? -7.303 0.060 9.557 1.00 96.69 106 ALA A O 1
ATOM 724 N N . GLY A 1 107 ? -7.995 -1.978 10.203 1.00 98.06 107 GLY A N 1
ATOM 725 C CA . GLY A 1 107 ? -7.171 -2.717 9.255 1.00 98.06 107 GLY A CA 1
ATOM 726 C C . GLY A 1 107 ? -7.843 -3.996 8.772 1.00 98.06 107 GLY A C 1
ATOM 727 O O . GLY A 1 107 ? -8.581 -4.655 9.508 1.00 98.06 107 GLY A O 1
ATOM 728 N N . ILE A 1 108 ? -7.551 -4.376 7.533 1.00 98.56 108 ILE A N 1
ATOM 729 C CA . ILE A 1 108 ? -7.880 -5.689 6.969 1.00 98.56 108 ILE A CA 1
ATOM 730 C C . ILE A 1 108 ? -6.671 -6.264 6.229 1.00 98.56 108 ILE A C 1
ATOM 732 O O . ILE A 1 108 ? -5.807 -5.530 5.748 1.00 98.56 108 ILE A O 1
ATOM 736 N N . GLU A 1 109 ? -6.628 -7.586 6.107 1.00 98.44 109 GLU A N 1
ATOM 737 C CA . GLU A 1 109 ? -5.692 -8.296 5.236 1.00 98.44 109 GLU A CA 1
ATOM 738 C C . GLU A 1 109 ? -6.466 -9.294 4.368 1.00 98.44 109 GLU A C 1
ATOM 740 O O . GLU A 1 109 ? -7.169 -10.157 4.892 1.00 98.44 109 GLU A O 1
ATOM 745 N N . CYS A 1 110 ? -6.333 -9.178 3.048 1.00 98.19 110 CYS A N 1
ATOM 746 C CA . CYS A 1 110 ? -6.868 -10.111 2.056 1.00 98.19 110 CYS A CA 1
ATOM 747 C C . CYS A 1 110 ? -5.726 -10.954 1.486 1.00 98.19 110 CYS A C 1
ATOM 749 O O . CYS A 1 110 ? -4.660 -10.420 1.170 1.00 98.19 110 CYS A O 1
ATOM 751 N N . ARG A 1 111 ? -5.929 -12.269 1.352 1.00 97.69 111 ARG A N 1
ATOM 752 C CA . ARG A 1 111 ? -4.917 -13.209 0.839 1.00 97.69 111 ARG A CA 1
ATOM 753 C C . ARG A 1 111 ? -5.373 -13.803 -0.477 1.00 97.69 111 ARG A C 1
ATOM 755 O O . ARG A 1 111 ? -6.435 -14.418 -0.557 1.00 97.69 111 ARG A O 1
ATOM 762 N N . LEU A 1 112 ? -4.562 -13.600 -1.507 1.00 94.62 112 LEU A N 1
ATOM 763 C CA . LEU A 1 112 ? -4.940 -13.890 -2.882 1.00 94.62 112 LEU A CA 1
ATOM 764 C C . LEU A 1 112 ? -4.313 -15.211 -3.334 1.00 94.62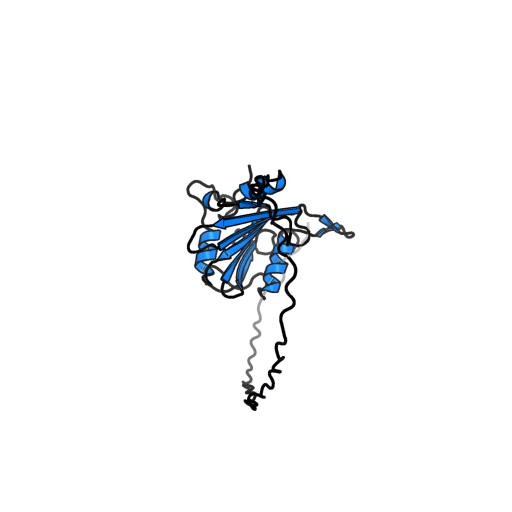 112 LEU A C 1
ATOM 766 O O . LEU A 1 112 ? -3.094 -15.405 -3.282 1.00 94.62 112 LEU A O 1
ATOM 770 N N . ASP A 1 113 ? -5.148 -16.111 -3.850 1.00 88.31 113 ASP A N 1
ATOM 771 C CA . ASP A 1 113 ? -4.692 -17.366 -4.450 1.00 88.31 113 ASP A CA 1
ATOM 772 C C . ASP A 1 113 ? -4.226 -17.141 -5.899 1.00 88.31 113 ASP A C 1
ATOM 774 O O . ASP A 1 113 ? -4.827 -17.584 -6.874 1.00 88.31 113 ASP A O 1
ATOM 778 N N . THR A 1 114 ? -3.172 -16.335 -6.045 1.00 93.56 114 THR A N 1
ATOM 779 C CA . THR A 1 114 ? -2.545 -16.008 -7.335 1.00 93.56 114 THR A CA 1
ATOM 780 C C . THR A 1 114 ? -1.050 -16.304 -7.300 1.00 93.56 114 THR A C 1
ATOM 782 O O . THR A 1 114 ? -0.449 -16.365 -6.228 1.00 93.56 114 THR A O 1
ATOM 785 N N . ALA A 1 115 ? -0.411 -16.440 -8.462 1.00 95.50 115 ALA A N 1
ATOM 786 C CA . ALA A 1 115 ? 1.044 -16.594 -8.542 1.00 95.50 115 ALA A CA 1
ATOM 787 C C . ALA A 1 115 ? 1.822 -15.294 -8.233 1.00 95.50 115 ALA A C 1
ATOM 789 O O . ALA A 1 115 ? 3.015 -15.355 -7.948 1.00 95.50 115 ALA A O 1
ATOM 790 N N . LEU A 1 116 ? 1.165 -14.128 -8.299 1.00 97.69 116 LEU A N 1
ATOM 791 C CA . LEU A 1 116 ? 1.814 -12.815 -8.228 1.00 97.69 116 LEU A CA 1
ATOM 792 C C . LEU A 1 116 ? 1.684 -12.154 -6.852 1.00 97.69 116 LEU A C 1
ATOM 794 O O . LEU A 1 116 ? 2.687 -11.707 -6.303 1.00 97.69 116 LEU A O 1
ATOM 798 N N . VAL A 1 117 ? 0.469 -12.087 -6.303 1.00 98.25 117 VAL A N 1
ATOM 799 C CA . VAL A 1 117 ? 0.160 -11.395 -5.042 1.00 98.25 117 VAL A CA 1
ATOM 800 C C . VAL A 1 117 ? 0.058 -12.407 -3.909 1.00 98.25 117 VAL A C 1
ATOM 802 O O . VAL A 1 117 ? -0.668 -13.392 -4.031 1.00 98.25 117 VAL A O 1
ATOM 805 N N . ASP A 1 118 ? 0.762 -12.148 -2.808 1.00 97.75 118 ASP A N 1
ATOM 806 C CA . ASP A 1 118 ? 0.604 -12.856 -1.536 1.00 97.75 118 ASP A CA 1
ATOM 807 C C . ASP A 1 118 ? -0.606 -12.312 -0.775 1.00 97.75 118 ASP A C 1
ATOM 809 O O . ASP A 1 118 ? -1.594 -13.014 -0.541 1.00 97.75 118 ASP A O 1
ATOM 813 N N . ARG A 1 119 ? -0.548 -11.019 -0.450 1.00 97.88 119 ARG A N 1
ATOM 814 C CA . ARG A 1 119 ? -1.557 -10.348 0.361 1.00 97.88 119 ARG A CA 1
ATOM 815 C C . ARG A 1 119 ? -1.687 -8.867 0.041 1.00 97.88 119 ARG A C 1
ATOM 817 O O . ARG A 1 119 ? -0.726 -8.219 -0.377 1.00 97.88 119 ARG A O 1
ATOM 824 N N . VAL A 1 120 ? -2.880 -8.348 0.303 1.00 98.56 120 VAL A N 1
ATOM 825 C CA . VAL A 1 120 ? -3.212 -6.924 0.289 1.00 98.56 120 VAL A CA 1
ATOM 826 C C . VAL A 1 120 ? -3.624 -6.535 1.705 1.00 98.56 120 VAL A C 1
ATOM 828 O O . VAL A 1 120 ? -4.618 -7.040 2.221 1.00 98.56 120 VAL A O 1
ATOM 831 N N . GLY A 1 121 ? -2.843 -5.668 2.344 1.00 98.31 121 GLY A N 1
ATOM 832 C CA . GLY A 1 121 ? -3.229 -4.998 3.585 1.00 98.31 121 GLY A CA 1
ATOM 833 C C . GLY A 1 121 ? -3.857 -3.646 3.270 1.00 98.31 121 GLY A C 1
ATOM 834 O O . GLY A 1 121 ? -3.323 -2.918 2.433 1.00 98.31 121 GLY A O 1
ATOM 835 N N . VAL A 1 122 ? -4.957 -3.308 3.937 1.00 98.25 122 VAL A N 1
ATOM 836 C CA . VAL A 1 122 ? -5.637 -2.010 3.808 1.00 98.25 122 VAL A CA 1
ATOM 837 C C . VAL A 1 122 ? -5.864 -1.448 5.199 1.00 98.25 122 VAL A C 1
ATOM 839 O O . VAL A 1 122 ? -6.307 -2.177 6.089 1.00 98.25 122 VAL A O 1
ATOM 842 N N . TYR A 1 123 ? -5.564 -0.167 5.375 1.00 98.00 123 TYR A N 1
ATOM 843 C CA . TYR A 1 123 ? -5.590 0.527 6.655 1.00 98.00 123 TYR A CA 1
ATOM 844 C C . TYR A 1 123 ? -6.342 1.844 6.504 1.00 98.00 123 TYR A C 1
ATOM 846 O O . TYR A 1 123 ? -6.061 2.602 5.577 1.00 98.00 123 TYR A O 1
ATOM 854 N N . GLY A 1 124 ? -7.300 2.083 7.397 1.00 96.50 124 GLY A N 1
ATOM 855 C CA . GLY A 1 124 ? -8.074 3.320 7.459 1.00 96.50 124 GLY A CA 1
ATOM 856 C C . GLY A 1 124 ? -7.569 4.229 8.570 1.00 96.50 124 GLY A C 1
ATOM 857 O O . GLY A 1 124 ? -7.229 3.752 9.657 1.00 96.50 124 GLY A O 1
ATOM 858 N N . PHE A 1 125 ? -7.559 5.523 8.291 1.00 94.75 125 PHE A N 1
ATOM 859 C CA . PHE A 1 125 ? -7.168 6.601 9.189 1.00 94.75 125 PHE A CA 1
ATOM 860 C C . PHE A 1 125 ? -8.340 7.579 9.297 1.00 94.75 125 PHE A C 1
ATOM 862 O O . PHE A 1 125 ? -9.177 7.635 8.405 1.00 94.75 125 PHE A O 1
ATOM 869 N N . GLU A 1 126 ? -8.426 8.336 10.388 1.00 87.25 126 GLU A N 1
ATOM 870 C CA . GLU A 1 126 ? -9.460 9.379 10.541 1.00 87.25 126 GLU A CA 1
ATOM 871 C C . GLU A 1 126 ? -8.889 10.798 10.432 1.00 87.25 126 GLU A C 1
ATOM 873 O O . GLU A 1 126 ? -9.653 11.754 10.344 1.00 87.25 126 GLU A O 1
ATOM 878 N N . GLY A 1 127 ? -7.556 10.931 10.413 1.00 73.75 127 GLY A N 1
ATOM 879 C CA . GLY A 1 127 ? -6.870 12.210 10.559 1.00 73.75 127 GLY A CA 1
ATOM 880 C C . GLY A 1 127 ? -7.020 12.759 11.981 1.00 73.75 127 GLY A C 1
ATOM 881 O O . GLY A 1 127 ? -8.097 12.770 12.583 1.00 73.75 127 GLY A O 1
ATOM 882 N N . HIS A 1 128 ? -5.922 13.216 12.566 1.00 75.62 128 HIS A N 1
ATOM 883 C CA . HIS A 1 128 ? -5.936 13.881 13.864 1.00 75.62 128 HIS A CA 1
ATOM 884 C C . HIS A 1 128 ? -5.232 15.225 13.740 1.00 75.62 128 HIS A C 1
ATOM 886 O O . HIS A 1 128 ? -4.283 15.349 12.979 1.00 75.62 128 HIS A O 1
ATOM 892 N N . LEU A 1 129 ? -5.669 16.232 14.492 1.00 80.75 129 LEU A N 1
ATOM 893 C CA . LEU A 1 129 ? -4.929 17.487 14.600 1.00 80.75 129 LEU A CA 1
ATOM 894 C C . LEU A 1 129 ? -4.021 17.424 15.826 1.00 80.75 129 LEU A C 1
ATOM 896 O O . LEU A 1 129 ? -4.476 17.089 16.923 1.00 80.75 129 LEU A O 1
ATOM 900 N N . ASP A 1 130 ? -2.744 17.752 15.647 1.00 78.88 130 ASP A N 1
ATOM 901 C CA . ASP A 1 130 ? -1.826 17.946 16.764 1.00 78.88 130 ASP A CA 1
ATOM 902 C C . ASP A 1 130 ? -2.076 19.287 17.485 1.00 78.88 130 ASP A C 1
ATOM 904 O O . ASP A 1 130 ? -2.944 20.083 17.118 1.00 78.88 130 ASP A O 1
ATOM 908 N N . ALA A 1 131 ? -1.301 19.564 18.536 1.00 81.81 131 ALA A N 1
ATOM 909 C CA . ALA A 1 131 ? -1.446 20.785 19.333 1.00 81.81 131 ALA A CA 1
ATOM 910 C C . ALA A 1 131 ? -1.142 22.094 18.567 1.00 81.81 131 ALA A C 1
ATOM 912 O O . ALA A 1 131 ? -1.432 23.172 19.085 1.00 81.81 131 ALA A O 1
ATOM 913 N N . SER A 1 132 ? -0.559 22.018 17.365 1.00 84.00 132 SER A N 1
ATOM 914 C CA . SER A 1 132 ? -0.339 23.156 16.464 1.00 84.00 132 SER A CA 1
ATOM 915 C C . SER A 1 132 ? -1.451 23.328 15.420 1.00 84.00 132 SER A C 1
ATOM 917 O O . SER A 1 132 ? -1.477 24.342 14.725 1.00 84.00 132 SER A O 1
ATOM 919 N N . GLY A 1 133 ? -2.384 22.373 15.329 1.00 80.44 133 GLY A N 1
ATOM 920 C CA . GLY A 1 133 ? -3.407 22.326 14.286 1.00 80.44 133 GLY A CA 1
ATOM 921 C C . GLY A 1 133 ? -2.927 21.693 12.975 1.00 80.44 133 GLY A C 1
ATOM 922 O O . GLY A 1 133 ? -3.611 21.844 11.967 1.00 80.44 133 GLY A O 1
ATOM 923 N N . LYS A 1 134 ? -1.780 20.997 12.968 1.00 82.06 134 LYS A N 1
ATOM 924 C CA . LYS A 1 134 ? -1.309 20.207 11.818 1.00 82.06 134 LYS A CA 1
ATOM 925 C C . LYS A 1 134 ? -1.987 18.834 11.821 1.00 82.06 134 LYS A C 1
ATOM 927 O O . LYS A 1 134 ? -2.080 18.199 12.871 1.00 82.06 134 LYS A O 1
ATOM 932 N N . GLU A 1 135 ? -2.389 18.347 10.649 1.00 79.81 135 GLU A N 1
ATOM 933 C CA . GLU A 1 135 ? -2.835 16.960 10.474 1.00 79.81 135 GLU A CA 1
ATOM 934 C C . GLU A 1 135 ? -1.701 15.954 10.721 1.00 79.81 135 GLU A C 1
ATOM 936 O O . GLU A 1 135 ? -0.595 16.098 10.201 1.00 79.81 135 GLU A O 1
ATOM 941 N N . VAL A 1 136 ? -1.983 14.930 11.520 1.00 77.56 136 VAL A N 1
ATOM 942 C CA . VAL A 1 136 ? -1.106 13.814 11.893 1.00 77.56 136 VAL A CA 1
ATOM 943 C C . VAL A 1 136 ? -1.903 12.510 11.900 1.00 77.56 136 VAL A C 1
ATOM 945 O O . VAL A 1 136 ? -3.129 12.516 12.039 1.00 77.56 136 VAL A O 1
ATOM 948 N N . GLY A 1 137 ? -1.220 11.374 11.772 1.00 77.81 137 GLY A N 1
ATOM 949 C CA . GLY A 1 137 ? -1.873 10.068 11.679 1.00 77.81 137 GLY A CA 1
ATOM 950 C C . GLY A 1 137 ? -2.669 9.921 10.388 1.00 77.81 137 GLY A C 1
ATOM 951 O O . GLY A 1 137 ? -3.805 9.454 10.414 1.00 77.81 137 GLY A O 1
ATOM 952 N N . THR A 1 138 ? -2.096 10.369 9.272 1.00 89.75 138 THR A N 1
ATOM 953 C CA . THR A 1 138 ? -2.717 10.292 7.945 1.00 89.75 138 THR A CA 1
ATOM 954 C C . THR A 1 138 ? -2.247 9.052 7.181 1.00 89.75 138 THR A C 1
ATOM 956 O O . THR A 1 138 ? -1.194 8.473 7.469 1.00 89.75 138 THR A O 1
ATOM 959 N N . ALA A 1 139 ? -2.996 8.664 6.144 1.00 94.44 139 ALA A N 1
ATOM 960 C CA . ALA A 1 139 ? -2.567 7.608 5.229 1.00 94.44 139 ALA A CA 1
ATOM 961 C C . ALA A 1 139 ? -1.236 7.951 4.526 1.00 94.44 139 ALA A C 1
ATOM 963 O O . ALA A 1 139 ? -0.433 7.052 4.268 1.00 94.44 139 ALA A O 1
ATOM 964 N N . LEU A 1 140 ? -0.980 9.241 4.265 1.00 92.94 140 LEU A N 1
ATOM 965 C CA . LEU A 1 140 ? 0.273 9.732 3.687 1.00 92.94 140 LEU A CA 1
ATOM 966 C C . LEU A 1 140 ? 1.465 9.525 4.635 1.00 92.94 140 LEU A C 1
ATOM 968 O O . LEU A 1 140 ? 2.503 9.046 4.187 1.00 92.94 140 LEU A O 1
ATOM 972 N N . GLU A 1 141 ? 1.332 9.820 5.932 1.00 92.94 141 GLU A N 1
ATOM 973 C CA . GLU A 1 141 ? 2.417 9.595 6.903 1.00 92.94 141 GLU A CA 1
ATOM 974 C C . GLU A 1 141 ? 2.772 8.096 6.993 1.00 92.94 141 GLU A C 1
ATOM 976 O O . GLU A 1 141 ? 3.931 7.723 6.816 1.00 92.94 141 GLU A O 1
ATOM 981 N N . ALA A 1 142 ? 1.775 7.210 7.116 1.00 95.81 142 ALA A N 1
ATOM 982 C CA . ALA A 1 142 ? 1.992 5.756 7.137 1.00 95.81 142 ALA A CA 1
ATOM 983 C C . ALA A 1 142 ? 2.576 5.184 5.824 1.00 95.81 142 ALA A C 1
ATOM 985 O O . ALA A 1 142 ? 3.263 4.153 5.829 1.00 95.81 142 ALA A O 1
ATOM 986 N N . TYR A 1 143 ? 2.294 5.836 4.694 1.00 97.25 143 TYR A N 1
ATOM 987 C CA . TYR A 1 143 ? 2.874 5.528 3.390 1.00 97.25 143 TYR A CA 1
ATOM 988 C C . TYR A 1 143 ? 4.352 5.947 3.318 1.00 97.25 143 TYR A C 1
ATOM 990 O O . TYR A 1 143 ? 5.200 5.125 2.953 1.00 97.25 143 TYR A O 1
ATOM 998 N N . LEU A 1 144 ? 4.668 7.188 3.707 1.00 95.94 144 LEU A N 1
ATOM 999 C CA . LEU A 1 144 ? 6.022 7.748 3.669 1.00 95.94 144 LEU A CA 1
ATOM 1000 C C . LEU A 1 144 ? 6.963 7.016 4.632 1.00 95.94 144 LEU A C 1
ATOM 1002 O O . LEU A 1 144 ? 8.044 6.608 4.210 1.00 95.94 144 LEU A O 1
ATOM 1006 N N . ASP A 1 145 ? 6.521 6.732 5.861 1.00 96.38 145 ASP A N 1
ATOM 1007 C CA . ASP A 1 145 ? 7.267 5.915 6.829 1.00 96.38 145 ASP A CA 1
ATOM 1008 C C . ASP A 1 145 ? 7.670 4.558 6.235 1.00 96.38 145 ASP A C 1
ATOM 1010 O O . ASP A 1 145 ? 8.783 4.068 6.443 1.00 96.38 145 ASP A O 1
ATOM 1014 N N . ARG A 1 146 ? 6.773 3.923 5.465 1.00 97.69 146 ARG A N 1
ATOM 1015 C CA . ARG A 1 146 ? 7.062 2.609 4.882 1.00 97.69 146 ARG A CA 1
ATOM 1016 C C . ARG A 1 146 ? 8.048 2.674 3.716 1.00 97.69 146 ARG A C 1
ATOM 1018 O O . ARG A 1 146 ? 8.780 1.696 3.512 1.00 97.69 146 ARG A O 1
ATOM 1025 N N . LEU A 1 147 ? 8.044 3.771 2.958 1.00 97.94 147 LEU A N 1
ATOM 1026 C CA . LEU A 1 147 ? 9.024 4.045 1.907 1.00 97.94 147 LEU A CA 1
ATOM 1027 C C . LEU A 1 147 ? 10.407 4.350 2.494 1.00 97.94 147 LEU A C 1
ATOM 1029 O O . LEU A 1 147 ? 11.387 3.767 2.031 1.00 97.94 147 LEU A O 1
ATOM 1033 N N . ASP A 1 148 ? 10.483 5.173 3.542 1.00 97.75 148 ASP A N 1
ATOM 1034 C CA . ASP A 1 148 ? 11.738 5.507 4.228 1.00 97.75 148 ASP A CA 1
ATOM 1035 C C . ASP A 1 148 ? 12.403 4.257 4.832 1.00 97.75 148 ASP A C 1
ATOM 1037 O O . ASP A 1 148 ? 13.575 3.982 4.572 1.00 97.75 148 ASP A O 1
ATOM 1041 N N . GLN A 1 149 ? 11.616 3.388 5.480 1.00 97.50 149 GLN A N 1
ATOM 1042 C CA . GLN A 1 149 ? 12.059 2.061 5.942 1.00 97.50 149 GLN A CA 1
ATOM 1043 C C . GLN A 1 149 ? 12.621 1.161 4.822 1.00 97.50 149 GLN A C 1
ATOM 1045 O O . GLN A 1 149 ? 13.344 0.207 5.109 1.00 97.50 149 GLN A O 1
ATOM 1050 N N . ALA A 1 150 ? 12.276 1.422 3.558 1.00 97.38 150 ALA A N 1
ATOM 1051 C CA . ALA A 1 150 ? 12.799 0.726 2.381 1.00 97.38 150 ALA A CA 1
ATOM 1052 C C . ALA A 1 150 ? 13.902 1.514 1.638 1.00 97.38 150 ALA A C 1
ATOM 1054 O O . ALA A 1 150 ? 14.368 1.069 0.589 1.00 97.38 150 ALA A O 1
ATOM 1055 N N . GLY A 1 151 ? 14.314 2.681 2.148 1.00 97.31 151 GLY A N 1
ATOM 1056 C CA . GLY A 1 151 ? 15.281 3.575 1.507 1.00 97.31 151 GLY A CA 1
ATOM 1057 C C . GLY A 1 151 ? 14.759 4.279 0.248 1.00 97.31 151 GLY A C 1
ATOM 1058 O O . GLY A 1 151 ? 15.559 4.755 -0.561 1.00 97.31 151 GLY A O 1
ATOM 1059 N N . VAL A 1 152 ? 13.438 4.333 0.045 1.00 97.44 152 VAL A N 1
ATOM 1060 C CA . VAL A 1 152 ? 12.817 4.985 -1.115 1.00 97.44 152 VAL A CA 1
ATOM 1061 C C . VAL A 1 152 ? 12.575 6.459 -0.812 1.00 97.44 152 VAL A C 1
ATOM 1063 O O . VAL A 1 152 ? 11.739 6.815 0.011 1.00 97.44 152 VAL A O 1
ATOM 1066 N N . GLN A 1 153 ? 13.295 7.327 -1.520 1.00 93.25 153 GLN A N 1
ATOM 1067 C CA . GLN A 1 153 ? 13.080 8.771 -1.460 1.00 93.25 153 GLN A CA 1
ATOM 1068 C C . GLN A 1 153 ? 11.812 9.168 -2.231 1.00 93.25 153 GLN A C 1
ATOM 1070 O O . GLN A 1 153 ? 11.605 8.650 -3.335 1.00 93.25 153 GLN A O 1
ATOM 1075 N N . PRO A 1 154 ? 11.022 10.136 -1.733 1.00 91.06 154 PRO A N 1
ATOM 1076 C CA . PRO A 1 154 ? 9.912 10.686 -2.496 1.00 91.06 154 PRO A CA 1
ATOM 1077 C C . PRO A 1 154 ? 10.354 11.308 -3.830 1.00 91.06 154 PRO A C 1
ATOM 1079 O O . PRO A 1 154 ? 11.445 11.878 -3.918 1.00 91.06 154 PRO A O 1
ATOM 1082 N N . HIS A 1 155 ? 9.497 11.257 -4.852 1.00 88.25 155 HIS A N 1
ATOM 1083 C CA . HIS A 1 155 ? 9.751 11.779 -6.212 1.00 88.25 155 HIS A CA 1
ATOM 1084 C C . HIS A 1 155 ? 10.963 11.149 -6.937 1.00 88.25 155 HIS A C 1
ATOM 1086 O O . HIS A 1 155 ? 11.628 11.791 -7.765 1.00 88.25 155 HIS A O 1
ATOM 1092 N N . ARG A 1 156 ? 11.331 9.910 -6.594 1.00 90.69 156 ARG A N 1
ATOM 1093 C CA . ARG A 1 156 ? 12.463 9.190 -7.200 1.00 90.69 156 ARG A CA 1
ATOM 1094 C C . ARG A 1 156 ? 12.023 7.847 -7.762 1.00 90.69 156 ARG A C 1
ATOM 1096 O O . ARG A 1 156 ? 10.991 7.310 -7.390 1.00 90.69 156 ARG A O 1
ATOM 1103 N N . GLY A 1 157 ? 12.847 7.288 -8.646 1.00 93.56 157 GLY A N 1
ATOM 1104 C CA . GLY A 1 157 ? 12.609 5.976 -9.244 1.00 93.56 157 GLY A CA 1
ATOM 1105 C C . GLY A 1 157 ? 11.476 5.950 -10.270 1.00 93.56 157 GLY A C 1
ATOM 1106 O O . GLY A 1 157 ? 11.059 6.985 -10.783 1.00 93.56 157 GLY A O 1
ATOM 1107 N N . ASN A 1 158 ? 11.049 4.740 -10.640 1.00 93.00 158 ASN A N 1
ATOM 1108 C CA . ASN A 1 158 ? 9.970 4.497 -11.597 1.00 93.00 158 ASN A CA 1
ATOM 1109 C C . ASN A 1 158 ? 9.558 3.019 -11.529 1.00 93.00 158 ASN A C 1
ATOM 1111 O O . ASN A 1 158 ? 10.230 2.143 -12.084 1.00 93.00 158 ASN A O 1
ATOM 1115 N N . CYS A 1 159 ? 8.417 2.755 -10.898 1.00 94.25 159 CYS A N 1
ATOM 1116 C CA . CYS A 1 159 ? 7.905 1.407 -10.671 1.00 94.25 159 CYS A CA 1
ATOM 1117 C C . CYS A 1 159 ? 7.569 0.641 -11.958 1.00 94.25 159 CYS A C 1
ATOM 1119 O O . CYS A 1 159 ? 7.852 -0.554 -12.068 1.00 94.25 159 CYS A O 1
ATOM 1121 N N . ALA A 1 160 ? 7.046 1.330 -12.978 1.00 91.94 160 ALA A N 1
ATOM 1122 C CA . ALA A 1 160 ? 6.789 0.739 -14.292 1.00 91.94 160 ALA A CA 1
ATOM 1123 C C . ALA A 1 160 ? 8.089 0.356 -15.037 1.00 91.94 160 ALA A C 1
ATOM 1125 O O . ALA A 1 160 ? 8.076 -0.518 -15.912 1.00 91.94 160 ALA A O 1
ATOM 1126 N N . ALA A 1 161 ? 9.217 0.969 -14.660 1.00 92.50 161 ALA A N 1
ATOM 1127 C CA . ALA A 1 161 ? 10.563 0.679 -15.148 1.00 92.50 161 ALA A CA 1
ATOM 1128 C C . ALA A 1 161 ? 11.418 -0.136 -14.152 1.00 92.50 161 ALA A C 1
ATOM 1130 O O . ALA A 1 161 ? 12.642 -0.104 -14.241 1.00 92.50 161 ALA A O 1
ATOM 1131 N N . THR A 1 162 ? 10.802 -0.892 -13.230 1.00 90.75 162 THR A N 1
ATOM 1132 C CA . THR A 1 162 ? 11.455 -1.763 -12.215 1.00 90.75 162 THR A CA 1
ATOM 1133 C C . THR A 1 162 ? 12.322 -1.067 -11.157 1.00 90.75 162 THR A C 1
ATOM 1135 O O . THR A 1 162 ? 12.832 -1.735 -10.260 1.00 90.75 162 THR A O 1
ATOM 1138 N N . THR A 1 163 ? 12.462 0.257 -11.198 1.00 94.88 163 THR A N 1
ATOM 1139 C CA . THR A 1 163 ? 13.258 1.011 -10.223 1.00 94.88 163 THR A CA 1
ATOM 1140 C C . THR A 1 163 ? 12.395 1.355 -9.015 1.00 94.88 163 THR A C 1
ATOM 1142 O O . THR A 1 163 ? 11.373 2.024 -9.177 1.00 94.88 163 THR A O 1
ATOM 1145 N N . ALA A 1 164 ? 12.825 0.942 -7.816 1.00 97.00 164 ALA A N 1
ATOM 1146 C CA . ALA A 1 164 ? 12.188 1.324 -6.554 1.00 97.00 164 ALA A CA 1
ATOM 1147 C C . ALA A 1 164 ? 11.996 2.846 -6.490 1.00 97.00 164 ALA A C 1
ATOM 1149 O O . ALA A 1 164 ? 12.908 3.597 -6.849 1.00 97.00 164 ALA A O 1
ATOM 1150 N N . GLY A 1 165 ? 10.804 3.293 -6.109 1.00 95.94 165 GLY A N 1
ATOM 1151 C CA . GLY A 1 165 ? 10.401 4.669 -6.349 1.00 95.94 165 GLY A CA 1
ATOM 1152 C C . GLY A 1 165 ? 9.017 5.040 -5.847 1.00 95.94 165 GLY A C 1
ATOM 1153 O O . GLY A 1 165 ? 8.329 4.230 -5.231 1.00 95.94 165 GLY A O 1
ATOM 1154 N N . ASP A 1 166 ? 8.650 6.285 -6.123 1.00 95.44 166 ASP A N 1
ATOM 1155 C CA . ASP A 1 166 ? 7.492 6.991 -5.589 1.00 95.44 166 ASP A CA 1
ATOM 1156 C C . ASP A 1 166 ? 7.076 8.135 -6.533 1.00 95.44 166 ASP A C 1
ATOM 1158 O O . ASP A 1 166 ? 7.919 8.923 -6.970 1.00 95.44 166 ASP A O 1
ATOM 1162 N N . SER A 1 167 ? 5.778 8.231 -6.824 1.00 90.81 167 SER A N 1
ATOM 1163 C CA . SER A 1 167 ? 5.162 9.277 -7.655 1.00 90.81 167 SER A CA 1
ATOM 1164 C C . SER A 1 167 ? 3.738 9.582 -7.187 1.00 90.81 167 SER A C 1
ATOM 1166 O O . SER A 1 167 ? 3.037 8.670 -6.737 1.00 90.81 167 SER A O 1
ATOM 1168 N N . SER A 1 168 ? 3.276 10.824 -7.344 1.00 90.12 168 SER A N 1
ATOM 1169 C CA . SER A 1 168 ? 1.869 11.167 -7.147 1.00 90.12 168 SER A CA 1
ATOM 1170 C C . SER A 1 168 ? 0.982 10.466 -8.174 1.00 90.12 168 SER A C 1
ATOM 1172 O O . SER A 1 168 ? 1.438 9.966 -9.211 1.00 90.12 168 SER A O 1
ATOM 1174 N N . TRP A 1 169 ? -0.315 10.438 -7.890 1.00 86.75 169 TRP A N 1
ATOM 1175 C CA . TRP A 1 169 ? -1.325 10.171 -8.898 1.00 86.75 169 TRP A CA 1
ATOM 1176 C C . TRP A 1 169 ? -2.481 11.180 -8.780 1.00 86.75 169 TRP A C 1
ATOM 1178 O O . TRP A 1 169 ? -2.723 11.702 -7.699 1.00 86.75 169 TRP A O 1
ATOM 1188 N N . PRO A 1 170 ? -3.191 11.486 -9.875 1.00 80.38 170 PRO A N 1
ATOM 1189 C CA . PRO A 1 170 ? -2.870 11.105 -11.245 1.00 80.38 170 PRO A CA 1
ATOM 1190 C C . PRO A 1 170 ? -1.621 11.840 -11.764 1.00 80.38 170 PRO A C 1
ATOM 1192 O O . PRO A 1 170 ? -1.377 13.003 -11.454 1.00 80.38 170 PRO A O 1
ATOM 1195 N N . ASN A 1 171 ? -0.814 11.151 -12.574 1.00 74.69 171 ASN A N 1
ATOM 1196 C CA . ASN A 1 171 ? 0.549 11.570 -12.947 1.00 74.69 171 ASN A CA 1
ATOM 1197 C C . ASN A 1 171 ? 0.645 12.806 -13.871 1.00 74.69 171 ASN A C 1
ATOM 1199 O O . ASN A 1 171 ? 1.745 13.182 -14.276 1.00 74.69 171 ASN A O 1
ATOM 1203 N N . TYR A 1 172 ? -0.489 13.403 -14.245 1.00 75.94 172 TYR A N 1
ATOM 1204 C CA . TYR A 1 172 ? -0.558 14.666 -14.981 1.00 75.94 172 TYR A CA 1
ATOM 1205 C C . TYR A 1 172 ? -0.601 15.896 -14.058 1.00 75.94 172 TYR A C 1
ATOM 1207 O O . TYR A 1 172 ? -0.471 17.020 -14.544 1.00 75.94 172 TYR A O 1
ATOM 1215 N N . LEU A 1 173 ? -0.802 15.703 -12.750 1.00 77.12 173 LEU A N 1
ATOM 1216 C CA . LEU A 1 173 ? -0.690 16.755 -11.740 1.00 77.12 173 LEU A CA 1
ATOM 1217 C C . LEU A 1 173 ? 0.760 16.858 -11.232 1.00 77.12 173 LEU A C 1
ATOM 1219 O O . LEU A 1 173 ? 1.494 15.869 -11.279 1.00 77.12 173 LEU A O 1
ATOM 1223 N N . PRO A 1 174 ? 1.197 18.035 -10.742 1.00 79.12 174 PRO A N 1
ATOM 1224 C CA . PRO A 1 174 ? 2.464 18.139 -10.022 1.00 79.12 174 PRO A CA 1
ATOM 1225 C C . PRO A 1 174 ? 2.456 17.236 -8.776 1.00 79.12 174 PRO A C 1
ATOM 1227 O O . PRO A 1 174 ? 1.404 16.958 -8.208 1.00 79.12 174 PRO A O 1
ATOM 1230 N N . ASP A 1 175 ? 3.627 16.781 -8.329 1.00 79.31 175 ASP A N 1
ATOM 1231 C CA . ASP A 1 175 ? 3.761 16.053 -7.054 1.00 79.31 175 ASP A CA 1
ATOM 1232 C C . ASP A 1 175 ? 3.516 16.939 -5.814 1.00 79.31 175 ASP A C 1
ATOM 1234 O O . ASP A 1 175 ? 3.250 16.419 -4.727 1.00 79.31 175 ASP A O 1
ATOM 1238 N N . GLU A 1 176 ? 3.619 18.259 -5.984 1.00 80.69 176 GLU A N 1
ATOM 1239 C CA . GLU A 1 176 ? 3.374 19.282 -4.967 1.00 80.69 176 GLU A CA 1
ATOM 1240 C C . GLU A 1 176 ? 1.861 19.537 -4.818 1.00 80.69 176 GLU A C 1
ATOM 1242 O O . GLU A 1 176 ? 1.133 19.634 -5.812 1.00 80.69 176 GLU A O 1
ATOM 1247 N N . GLY A 1 177 ? 1.383 19.590 -3.574 1.00 72.44 177 GLY A N 1
ATOM 1248 C CA . GLY A 1 177 ? 0.013 19.961 -3.222 1.00 72.44 177 GLY A CA 1
ATOM 1249 C C . GLY A 1 177 ? -0.212 21.475 -3.259 1.00 72.44 177 GLY A C 1
ATOM 1250 O O . GLY A 1 177 ? 0.733 22.258 -3.329 1.00 72.44 177 GLY A O 1
ATOM 1251 N N . ASP A 1 178 ? -1.474 21.902 -3.172 1.00 71.75 178 ASP A N 1
ATOM 1252 C CA . ASP A 1 178 ? -1.849 23.329 -3.213 1.00 71.75 178 ASP A CA 1
ATOM 1253 C C . ASP A 1 178 ? -1.298 24.144 -2.015 1.00 71.75 1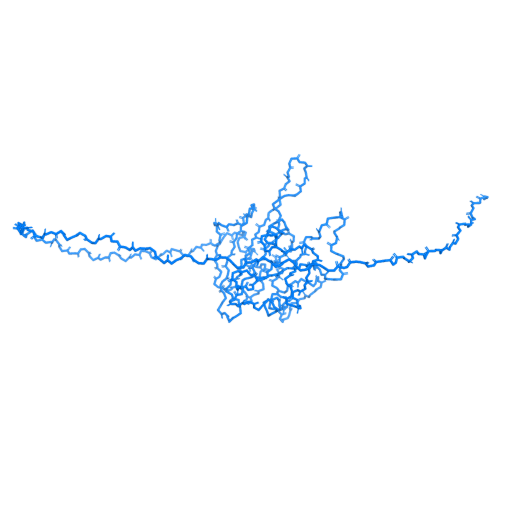78 ASP A C 1
ATOM 1255 O O . ASP A 1 178 ? -1.296 25.375 -2.039 1.00 71.75 178 ASP A O 1
ATOM 1259 N N . ASP A 1 179 ? -0.826 23.460 -0.969 1.00 71.31 179 ASP A N 1
ATOM 1260 C CA . ASP A 1 179 ? -0.196 23.996 0.241 1.00 71.31 179 ASP A CA 1
ATOM 1261 C C . ASP A 1 179 ? 1.346 24.076 0.166 1.00 71.31 179 ASP A C 1
ATOM 1263 O O . ASP A 1 179 ? 1.981 24.585 1.092 1.00 71.31 179 ASP A O 1
ATOM 1267 N N . GLY A 1 180 ? 1.955 23.584 -0.920 1.00 72.06 180 GLY A N 1
ATOM 1268 C CA . GLY A 1 180 ? 3.407 23.409 -1.053 1.00 72.06 180 GLY A CA 1
ATOM 1269 C C . GLY A 1 180 ? 3.951 22.126 -0.406 1.00 72.06 180 GLY A C 1
ATOM 1270 O O . GLY A 1 180 ? 5.167 21.948 -0.296 1.00 72.06 180 GLY A O 1
ATOM 1271 N N . GLY A 1 181 ? 3.066 21.242 0.063 1.00 81.25 181 GLY A N 1
ATOM 1272 C CA . GLY A 1 181 ? 3.395 19.932 0.614 1.00 81.25 181 GLY A CA 1
ATOM 1273 C C . GLY A 1 181 ? 3.496 18.838 -0.452 1.00 81.25 181 GLY A C 1
ATOM 1274 O O . GLY A 1 181 ? 3.401 19.079 -1.653 1.00 81.25 181 GLY A O 1
ATOM 1275 N N . LEU A 1 182 ? 3.671 17.593 -0.011 1.00 84.75 182 LEU A N 1
ATOM 1276 C CA . LEU A 1 182 ? 3.492 16.417 -0.867 1.00 84.75 182 LEU A CA 1
ATOM 1277 C C . LEU A 1 182 ? 1.998 16.177 -1.102 1.00 84.75 182 LEU A C 1
ATOM 1279 O O . LEU A 1 182 ? 1.239 16.129 -0.135 1.00 84.75 182 LEU A O 1
ATOM 1283 N N . ARG A 1 183 ? 1.584 15.916 -2.350 1.00 86.75 183 ARG A N 1
ATOM 1284 C CA . ARG A 1 183 ? 0.230 15.403 -2.618 1.00 86.75 183 ARG A CA 1
ATOM 1285 C C . ARG A 1 183 ? -0.053 14.135 -1.812 1.00 86.75 183 ARG A C 1
ATOM 1287 O O . ARG A 1 183 ? 0.797 13.242 -1.743 1.00 86.75 183 ARG A O 1
ATOM 1294 N N . ALA A 1 184 ? -1.266 14.048 -1.264 1.00 87.88 184 ALA A N 1
ATOM 1295 C CA . ALA A 1 184 ? -1.729 12.900 -0.493 1.00 87.88 184 ALA A CA 1
ATOM 1296 C C . ALA A 1 184 ? -1.841 11.636 -1.353 1.00 87.88 184 ALA A C 1
ATOM 1298 O O . ALA A 1 184 ? -1.503 10.552 -0.880 1.00 87.88 184 ALA A O 1
ATOM 1299 N N . GLU A 1 185 ? -2.266 11.764 -2.612 1.00 89.25 185 GLU A N 1
ATOM 1300 C CA . GLU A 1 185 ? -2.447 10.654 -3.547 1.00 89.25 185 GLU A CA 1
ATOM 1301 C C . GLU A 1 185 ? -1.105 10.213 -4.156 1.00 89.25 185 GLU A C 1
ATOM 1303 O O . GLU A 1 185 ? -0.528 10.895 -5.007 1.00 89.25 185 GLU A O 1
ATOM 1308 N N . ARG A 1 186 ? -0.578 9.066 -3.711 1.00 93.19 186 ARG A N 1
ATOM 1309 C CA . ARG A 1 186 ? 0.749 8.555 -4.081 1.00 93.19 186 ARG A CA 1
ATOM 1310 C C . ARG A 1 186 ? 0.755 7.062 -4.369 1.00 93.19 186 ARG A C 1
ATOM 1312 O O . ARG A 1 186 ? -0.066 6.289 -3.868 1.00 93.19 186 ARG A O 1
ATOM 1319 N N . SER A 1 187 ? 1.708 6.659 -5.201 1.00 95.00 187 SER A N 1
ATOM 1320 C CA . SER A 1 187 ? 2.011 5.270 -5.518 1.00 95.00 187 SER A CA 1
ATOM 1321 C C . SER A 1 187 ? 3.515 5.044 -5.531 1.00 95.00 187 SER A C 1
ATOM 1323 O O . SER A 1 187 ? 4.264 5.781 -6.173 1.00 95.00 187 SER A O 1
ATOM 1325 N N . GLY A 1 188 ? 3.949 3.995 -4.842 1.00 96.94 188 GLY A N 1
ATOM 1326 C CA . GLY A 1 188 ? 5.358 3.693 -4.659 1.00 96.94 188 GLY A CA 1
ATOM 1327 C C . GLY A 1 188 ? 5.625 2.201 -4.606 1.00 96.94 188 GLY A C 1
ATOM 1328 O O . GLY A 1 188 ? 4.718 1.377 -4.462 1.00 96.94 188 GLY A O 1
ATOM 1329 N N . CYS A 1 189 ? 6.888 1.830 -4.758 1.00 98.50 189 CYS A N 1
ATOM 1330 C CA . CYS A 1 189 ? 7.299 0.441 -4.850 1.00 98.50 189 CYS A CA 1
ATOM 1331 C C . CYS A 1 189 ? 8.758 0.226 -4.458 1.00 98.50 189 CYS A C 1
ATOM 1333 O O . CYS A 1 189 ? 9.600 1.116 -4.571 1.00 98.50 189 CYS A O 1
ATOM 1335 N N . PHE A 1 190 ? 9.066 -1.002 -4.054 1.00 98.62 190 PHE A N 1
ATOM 1336 C CA . PHE A 1 190 ? 10.418 -1.452 -3.735 1.00 98.62 190 PHE A CA 1
ATOM 1337 C C . PHE A 1 190 ? 10.480 -2.982 -3.684 1.00 98.62 190 PHE A C 1
ATOM 1339 O O . PHE A 1 190 ? 9.451 -3.659 -3.709 1.00 98.62 190 PHE A O 1
ATOM 1346 N N . VAL A 1 191 ? 11.690 -3.531 -3.583 1.00 98.38 191 VAL A N 1
ATOM 1347 C CA . VAL A 1 191 ? 11.908 -4.921 -3.164 1.00 98.38 191 VAL A CA 1
ATOM 1348 C C . VAL A 1 191 ? 12.395 -4.902 -1.721 1.00 98.38 191 VAL A C 1
ATOM 1350 O O . VAL A 1 191 ? 13.329 -4.176 -1.401 1.00 98.38 191 VAL A O 1
ATOM 1353 N N . ASP A 1 192 ? 11.778 -5.709 -0.865 1.00 97.50 192 ASP A N 1
ATOM 1354 C CA . ASP A 1 192 ? 12.179 -5.907 0.530 1.00 97.50 192 ASP A CA 1
ATOM 1355 C C . ASP A 1 192 ? 12.075 -7.397 0.875 1.00 97.50 192 ASP A C 1
ATOM 1357 O O . ASP A 1 192 ? 11.154 -8.079 0.422 1.00 97.50 192 ASP A O 1
ATOM 1361 N N . ALA A 1 193 ? 13.059 -7.925 1.605 1.00 96.44 193 ALA A N 1
ATOM 1362 C CA . ALA A 1 193 ? 13.230 -9.353 1.892 1.00 96.44 193 ALA A CA 1
ATOM 1363 C C . ALA A 1 193 ? 13.084 -10.284 0.657 1.00 96.44 193 ALA A C 1
ATOM 1365 O O . ALA A 1 193 ? 12.622 -11.418 0.768 1.00 96.44 193 ALA A O 1
ATOM 1366 N N . GLY A 1 194 ? 13.467 -9.806 -0.536 1.00 97.12 194 GLY A N 1
ATOM 1367 C CA . GLY A 1 194 ? 13.334 -10.540 -1.804 1.00 97.12 194 GLY A CA 1
ATOM 1368 C C . GLY A 1 194 ? 11.931 -10.526 -2.429 1.00 97.12 194 GLY A C 1
ATOM 1369 O O . GLY A 1 194 ? 11.726 -11.168 -3.458 1.00 97.12 194 GLY A O 1
ATOM 1370 N N . MET A 1 195 ? 10.982 -9.783 -1.853 1.00 98.50 195 MET A N 1
ATOM 1371 C CA . MET A 1 195 ? 9.606 -9.659 -2.333 1.00 98.50 195 MET A CA 1
ATOM 1372 C C . MET A 1 195 ? 9.310 -8.242 -2.827 1.00 98.50 195 MET A C 1
ATOM 1374 O O . MET A 1 195 ? 9.661 -7.245 -2.192 1.00 98.50 195 MET A O 1
ATOM 1378 N N . ALA A 1 196 ? 8.619 -8.145 -3.957 1.00 98.62 196 ALA A N 1
ATOM 1379 C CA . ALA A 1 196 ? 8.086 -6.894 -4.462 1.00 98.62 196 ALA A CA 1
ATOM 1380 C C . ALA A 1 196 ? 7.013 -6.354 -3.514 1.00 98.62 196 ALA A C 1
ATOM 1382 O O . ALA A 1 196 ? 6.164 -7.089 -3.007 1.00 98.62 196 ALA A O 1
ATOM 1383 N N . ASN A 1 197 ? 7.045 -5.049 -3.303 1.00 98.69 197 ASN A N 1
ATOM 1384 C CA . ASN A 1 197 ? 6.082 -4.297 -2.525 1.00 98.69 197 ASN A CA 1
ATOM 1385 C C . ASN A 1 197 ? 5.535 -3.176 -3.406 1.00 98.69 197 ASN A C 1
ATOM 1387 O O . ASN A 1 197 ? 6.310 -2.488 -4.071 1.00 98.69 197 ASN A O 1
ATOM 1391 N N . VAL A 1 198 ? 4.221 -2.967 -3.372 1.00 98.62 198 VAL A N 1
ATOM 1392 C CA . VAL A 1 198 ? 3.568 -1.767 -3.910 1.00 98.62 198 VAL A CA 1
ATOM 1393 C C . VAL A 1 198 ? 2.775 -1.115 -2.787 1.00 98.62 198 VAL A C 1
ATOM 1395 O O . VAL A 1 198 ? 2.120 -1.794 -1.993 1.00 98.62 198 VAL A O 1
ATOM 1398 N N . ARG A 1 199 ? 2.882 0.204 -2.697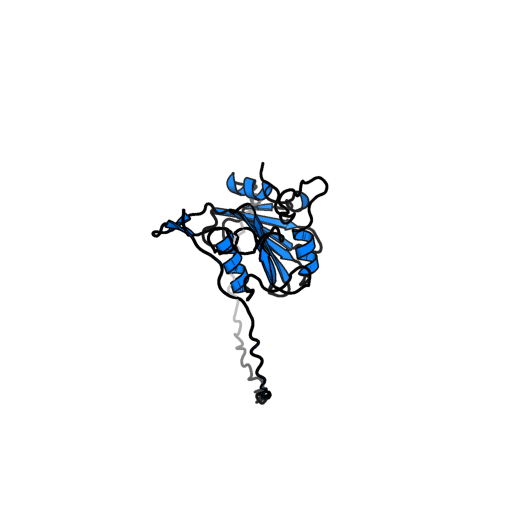 1.00 98.38 199 ARG A N 1
ATOM 1399 C CA . ARG A 1 199 ? 2.274 1.059 -1.683 1.00 98.38 199 ARG A CA 1
ATOM 1400 C C . ARG A 1 199 ? 1.406 2.078 -2.394 1.00 98.38 199 ARG A C 1
ATOM 1402 O O . ARG A 1 199 ? 1.826 2.607 -3.419 1.00 98.38 199 ARG A O 1
ATOM 1409 N N . LEU A 1 200 ? 0.206 2.309 -1.878 1.00 97.19 200 LEU A N 1
ATOM 1410 C CA . LEU A 1 200 ? -0.763 3.249 -2.436 1.00 97.19 200 LEU A CA 1
ATOM 1411 C C . LEU A 1 200 ? -1.426 4.003 -1.291 1.00 97.19 200 LEU A C 1
ATOM 1413 O O . LEU A 1 200 ? -1.760 3.387 -0.278 1.00 97.19 200 LEU A O 1
ATOM 1417 N N . THR A 1 201 ? -1.689 5.285 -1.476 1.00 94.88 201 THR A N 1
ATOM 1418 C CA . THR A 1 201 ? -2.777 5.970 -0.771 1.00 94.88 201 THR A CA 1
ATOM 1419 C C . THR A 1 201 ? -3.995 6.042 -1.696 1.00 94.88 201 THR A C 1
ATOM 1421 O O . THR A 1 201 ? -3.848 6.120 -2.917 1.00 94.88 201 THR A O 1
ATOM 1424 N N . CYS A 1 202 ? -5.195 5.968 -1.122 1.00 90.25 202 CYS A N 1
ATOM 1425 C CA . CYS A 1 202 ? -6.482 6.065 -1.808 1.00 90.25 202 CYS A CA 1
ATOM 1426 C C . CYS A 1 202 ? -7.406 6.990 -0.997 1.00 90.25 202 CYS A C 1
ATOM 1428 O O . CYS A 1 202 ? -7.514 6.812 0.212 1.00 90.25 202 CYS A O 1
ATOM 1430 N N . TYR A 1 203 ? -8.108 7.915 -1.662 1.00 83.19 203 TYR A N 1
ATOM 1431 C CA . TYR A 1 203 ? -9.185 8.735 -1.069 1.00 83.19 203 TYR A CA 1
ATOM 1432 C C . TYR A 1 203 ? -8.807 9.476 0.230 1.00 83.19 203 TYR A C 1
ATOM 1434 O O . TYR A 1 203 ? -9.631 9.583 1.132 1.00 83.19 203 TYR A O 1
ATOM 1442 N N . ASP A 1 204 ? -7.563 9.959 0.312 1.00 82.75 204 ASP A N 1
ATOM 1443 C CA . ASP A 1 204 ? -6.946 10.702 1.429 1.00 82.75 204 ASP A CA 1
ATOM 1444 C C . ASP A 1 204 ? -6.773 9.923 2.752 1.00 82.75 204 ASP A C 1
ATOM 1446 O O . ASP A 1 204 ? -5.751 10.067 3.426 1.00 82.75 204 ASP A O 1
ATOM 1450 N N . ASP A 1 205 ? -7.714 9.043 3.104 1.00 91.12 205 ASP A N 1
ATOM 1451 C CA . ASP A 1 205 ? -7.806 8.388 4.413 1.00 91.12 205 ASP A CA 1
ATOM 1452 C C . ASP A 1 205 ? -7.473 6.883 4.420 1.00 91.12 205 ASP A C 1
ATOM 1454 O O . ASP A 1 205 ? -7.472 6.249 5.481 1.00 91.12 205 ASP A O 1
ATOM 1458 N N . ILE A 1 206 ? -7.135 6.296 3.264 1.00 94.88 206 ILE A N 1
ATOM 1459 C CA . ILE A 1 206 ? -6.788 4.873 3.136 1.00 94.88 206 ILE A CA 1
ATOM 1460 C C . ILE A 1 206 ? -5.354 4.691 2.635 1.00 94.88 206 ILE A C 1
ATOM 1462 O O . ILE A 1 206 ? -4.962 5.213 1.593 1.00 94.88 206 ILE A O 1
ATOM 1466 N N . TYR A 1 207 ? -4.588 3.849 3.330 1.00 97.44 207 TYR A N 1
ATOM 1467 C CA . TYR A 1 207 ? -3.284 3.355 2.883 1.00 97.44 207 TYR A CA 1
ATOM 1468 C C . TYR A 1 207 ? -3.356 1.851 2.595 1.00 97.44 207 TYR A C 1
ATOM 1470 O O . TYR A 1 207 ? -3.842 1.056 3.405 1.00 97.44 207 TYR A O 1
ATOM 1478 N N . MET A 1 208 ? -2.852 1.451 1.427 1.00 98.00 208 MET A N 1
ATOM 1479 C CA . MET A 1 208 ? -2.799 0.069 0.962 1.00 98.00 208 MET A CA 1
ATOM 1480 C C . MET A 1 208 ? -1.360 -0.409 0.766 1.00 98.00 208 MET A C 1
ATOM 1482 O O . MET A 1 208 ? -0.497 0.295 0.238 1.00 98.00 208 MET A O 1
ATOM 1486 N N . GLY A 1 209 ? -1.118 -1.664 1.139 1.00 98.25 209 GLY A N 1
ATOM 1487 C CA . GLY A 1 209 ? 0.133 -2.368 0.899 1.00 98.25 209 GLY A CA 1
ATOM 1488 C C . GLY A 1 209 ? -0.102 -3.702 0.207 1.00 98.25 209 GLY A C 1
ATOM 1489 O O . GLY A 1 209 ? -0.674 -4.613 0.803 1.00 98.25 209 GLY A O 1
ATOM 1490 N N . VAL A 1 210 ? 0.398 -3.837 -1.018 1.00 98.62 210 VAL A N 1
ATOM 1491 C CA . VAL A 1 210 ? 0.414 -5.094 -1.773 1.00 98.62 210 VAL A CA 1
ATOM 1492 C C . VAL A 1 210 ? 1.787 -5.740 -1.615 1.00 98.62 210 VAL A C 1
ATOM 1494 O O . VAL A 1 210 ? 2.806 -5.110 -1.906 1.00 98.62 210 VAL A O 1
ATOM 1497 N N . LEU A 1 211 ? 1.820 -6.999 -1.178 1.00 98.56 211 LEU A N 1
ATOM 1498 C CA . LEU A 1 211 ? 3.032 -7.817 -1.158 1.00 98.56 211 LEU A CA 1
ATOM 1499 C C . LEU A 1 211 ? 2.971 -8.873 -2.264 1.00 98.56 211 LEU A C 1
ATOM 1501 O O . LEU A 1 211 ? 1.985 -9.604 -2.386 1.00 98.56 211 LEU A O 1
ATOM 1505 N N . GLY A 1 212 ? 4.036 -8.966 -3.055 1.00 98.44 212 GLY A N 1
ATOM 1506 C CA . GLY A 1 212 ? 4.207 -9.991 -4.077 1.00 98.44 212 GLY A CA 1
ATOM 1507 C C . GLY A 1 212 ? 4.776 -11.301 -3.529 1.00 98.44 212 GLY A C 1
ATOM 1508 O O . GLY A 1 212 ? 5.396 -11.332 -2.469 1.00 98.44 212 GLY A O 1
ATOM 1509 N N . LYS A 1 213 ? 4.610 -12.386 -4.293 1.00 98.31 213 LYS A N 1
ATOM 1510 C CA . LYS A 1 213 ? 5.265 -13.692 -4.055 1.00 98.31 213 LYS A CA 1
ATOM 1511 C C . LYS A 1 213 ? 6.662 -13.797 -4.689 1.00 98.31 213 LYS A C 1
ATOM 1513 O O . LYS A 1 213 ? 7.319 -14.826 -4.566 1.00 98.31 213 LYS A O 1
ATOM 1518 N N . THR A 1 214 ? 7.097 -12.757 -5.401 1.00 97.81 214 THR A N 1
ATOM 1519 C CA . THR A 1 214 ? 8.395 -12.657 -6.088 1.00 97.81 214 THR A CA 1
ATOM 1520 C C . THR A 1 214 ? 8.912 -11.217 -6.027 1.00 97.81 214 THR A C 1
ATOM 1522 O O . THR A 1 214 ? 8.165 -10.314 -5.652 1.00 97.81 214 THR A O 1
ATOM 1525 N N . ALA A 1 215 ? 10.154 -10.980 -6.456 1.00 97.94 215 ALA A N 1
ATOM 1526 C CA . ALA A 1 215 ? 10.744 -9.645 -6.592 1.00 97.94 215 ALA A CA 1
ATOM 1527 C C . ALA A 1 215 ? 10.254 -8.833 -7.818 1.00 97.94 215 ALA A C 1
ATOM 1529 O O . ALA A 1 215 ? 10.781 -7.748 -8.063 1.00 97.94 215 ALA A O 1
ATOM 1530 N N . ASP A 1 216 ? 9.278 -9.314 -8.604 1.00 97.94 216 ASP A N 1
ATOM 1531 C CA . ASP A 1 216 ? 8.809 -8.613 -9.812 1.00 97.94 216 ASP A CA 1
ATOM 1532 C C . ASP A 1 216 ? 7.913 -7.404 -9.478 1.00 97.94 216 ASP A C 1
ATOM 1534 O O . ASP A 1 216 ? 6.678 -7.454 -9.497 1.00 97.94 216 ASP A O 1
ATOM 1538 N N . VAL A 1 217 ? 8.575 -6.286 -9.177 1.00 98.06 217 VAL A N 1
ATOM 1539 C CA . VAL A 1 217 ? 7.950 -4.985 -8.907 1.00 98.06 217 VAL A CA 1
ATOM 1540 C C . VAL A 1 217 ? 7.095 -4.511 -10.075 1.00 98.06 217 VAL A C 1
ATOM 1542 O O . VAL A 1 217 ? 6.019 -3.964 -9.844 1.00 98.06 217 VAL A O 1
ATOM 1545 N N . LYS A 1 218 ? 7.520 -4.733 -11.324 1.00 97.50 218 LYS A N 1
ATOM 1546 C CA . LYS A 1 218 ? 6.795 -4.228 -12.495 1.00 97.50 218 LYS A CA 1
ATOM 1547 C C . LYS A 1 218 ? 5.480 -4.975 -12.695 1.00 97.50 218 LYS A C 1
ATOM 1549 O O . LYS A 1 218 ? 4.458 -4.331 -12.931 1.00 97.50 218 LYS A O 1
ATOM 1554 N N . ALA A 1 219 ? 5.482 -6.302 -12.568 1.00 97.81 219 ALA A N 1
ATOM 1555 C CA . ALA A 1 219 ? 4.255 -7.090 -12.621 1.00 97.81 219 ALA A CA 1
ATOM 1556 C C . ALA A 1 219 ? 3.313 -6.736 -11.460 1.00 97.81 219 ALA A C 1
ATOM 1558 O O . ALA A 1 219 ? 2.121 -6.521 -11.686 1.00 97.81 219 ALA A O 1
ATOM 1559 N N . LEU A 1 220 ? 3.838 -6.610 -10.233 1.00 98.25 220 LEU A N 1
ATOM 1560 C CA . LEU A 1 220 ? 3.028 -6.271 -9.059 1.00 98.25 220 LEU A CA 1
ATOM 1561 C C . LEU A 1 220 ? 2.417 -4.865 -9.162 1.00 98.25 220 LEU A C 1
ATOM 1563 O O . LEU A 1 220 ? 1.243 -4.670 -8.839 1.00 98.25 220 LEU A O 1
ATOM 1567 N N . TYR A 1 221 ? 3.185 -3.895 -9.661 1.00 97.25 221 TYR A N 1
ATOM 1568 C CA . TYR A 1 221 ? 2.729 -2.529 -9.910 1.00 97.25 221 TYR A CA 1
ATOM 1569 C C . TYR A 1 221 ? 1.649 -2.494 -10.993 1.00 97.25 221 TYR A C 1
ATOM 1571 O O . TYR A 1 221 ? 0.569 -1.959 -10.754 1.00 97.25 221 TYR A O 1
ATOM 1579 N N . ALA A 1 222 ? 1.870 -3.156 -12.133 1.00 96.00 222 ALA A N 1
ATOM 1580 C CA . ALA A 1 222 ? 0.874 -3.259 -13.199 1.00 96.00 222 ALA A CA 1
ATOM 1581 C C . ALA A 1 222 ? -0.431 -3.935 -12.728 1.00 96.00 222 ALA A C 1
ATOM 1583 O O . ALA A 1 222 ? -1.520 -3.493 -13.087 1.00 96.00 222 ALA A O 1
ATOM 1584 N N . TRP A 1 223 ? -0.350 -4.964 -11.877 1.00 96.31 223 TRP A N 1
ATOM 1585 C CA . TRP A 1 223 ? -1.533 -5.589 -11.270 1.00 96.31 223 TRP A CA 1
ATOM 1586 C C . TRP A 1 223 ? -2.275 -4.649 -10.305 1.00 96.31 223 TRP A C 1
ATOM 1588 O O . TRP A 1 223 ? -3.510 -4.648 -10.268 1.00 96.31 223 TRP A O 1
ATOM 1598 N N . SER A 1 224 ? -1.534 -3.844 -9.543 1.00 96.38 224 SER A N 1
ATOM 1599 C CA . SER A 1 224 ? -2.091 -2.873 -8.590 1.00 96.38 224 SER A CA 1
ATOM 1600 C C . SER A 1 224 ? -2.767 -1.700 -9.307 1.00 96.38 224 SER A C 1
ATOM 1602 O O . SER A 1 224 ? -3.789 -1.207 -8.849 1.00 96.38 224 SER A O 1
ATOM 1604 N N . TRP A 1 225 ? -2.243 -1.301 -10.466 1.00 93.94 225 TRP A N 1
ATOM 1605 C CA . TRP A 1 225 ? -2.775 -0.203 -11.274 1.00 93.94 225 TRP A CA 1
ATOM 1606 C C . TRP A 1 225 ? -3.857 -0.605 -12.283 1.00 93.94 225 TRP A C 1
ATOM 1608 O O . TRP A 1 225 ? -4.579 0.262 -12.766 1.00 93.94 225 TRP A O 1
ATOM 1618 N N . ARG A 1 226 ? -4.015 -1.897 -12.598 1.00 92.19 226 ARG A N 1
ATOM 1619 C CA . ARG A 1 226 ? -5.052 -2.384 -13.524 1.00 92.19 226 ARG A CA 1
ATOM 1620 C C . ARG A 1 226 ? -6.462 -2.008 -13.047 1.00 92.19 226 ARG A C 1
ATOM 1622 O O . ARG A 1 226 ? -6.944 -2.549 -12.052 1.00 92.19 226 ARG A O 1
ATOM 1629 N N . ILE A 1 227 ? -7.140 -1.169 -13.818 1.00 84.88 227 ILE A N 1
ATOM 1630 C CA . ILE A 1 227 ? -8.575 -0.877 -13.697 1.00 84.88 227 ILE A CA 1
ATOM 1631 C C . ILE A 1 227 ? -9.395 -2.126 -14.080 1.00 84.88 227 ILE A C 1
ATOM 1633 O O . ILE A 1 227 ? -8.981 -2.889 -14.963 1.00 84.88 227 ILE A O 1
ATOM 1637 N N . ALA A 1 228 ? -10.525 -2.386 -13.410 1.00 73.94 228 ALA A N 1
ATOM 1638 C CA . ALA A 1 228 ? -11.396 -3.502 -13.782 1.00 73.94 228 ALA A CA 1
ATOM 1639 C C . ALA A 1 228 ? -12.254 -3.161 -15.013 1.00 73.94 228 ALA A C 1
ATOM 1641 O O . ALA A 1 228 ? -12.514 -2.002 -15.328 1.00 73.94 228 ALA A O 1
ATOM 1642 N N . ALA A 1 229 ? -12.700 -4.183 -15.744 1.00 70.12 229 ALA A N 1
ATOM 1643 C CA . ALA A 1 229 ? -13.526 -3.967 -16.926 1.00 70.12 229 ALA A CA 1
ATOM 1644 C C . ALA A 1 229 ? -14.909 -3.420 -16.526 1.00 70.12 229 ALA A C 1
ATOM 1646 O O . ALA A 1 229 ? -15.714 -4.156 -15.960 1.00 70.12 229 ALA A O 1
ATOM 1647 N N . GLY A 1 230 ? -15.175 -2.155 -16.862 1.00 66.88 230 GLY A N 1
ATOM 1648 C CA . GLY A 1 230 ? -16.441 -1.467 -16.582 1.00 66.88 230 GLY A CA 1
ATOM 1649 C C . GLY A 1 230 ? -16.356 -0.341 -15.546 1.00 66.88 230 GLY A C 1
ATOM 1650 O O . GLY A 1 230 ? -17.333 0.391 -15.415 1.00 66.88 230 GLY A O 1
ATOM 1651 N N . ASP A 1 231 ? -15.219 -0.169 -14.865 1.00 66.81 231 ASP A N 1
ATOM 1652 C CA . ASP A 1 231 ? -15.011 0.937 -13.920 1.00 66.81 231 ASP A CA 1
ATOM 1653 C C . ASP A 1 231 ? -14.658 2.244 -14.662 1.00 66.81 231 ASP A C 1
ATOM 1655 O O . ASP A 1 231 ? -13.908 2.230 -15.642 1.00 66.81 231 ASP A O 1
ATOM 1659 N N . ASP A 1 232 ? -15.178 3.379 -14.183 1.00 57.78 232 ASP A N 1
ATOM 1660 C CA . ASP A 1 232 ? -14.857 4.718 -14.700 1.00 57.78 232 ASP A CA 1
ATOM 1661 C C . ASP A 1 232 ? -13.534 5.235 -14.101 1.00 57.78 232 ASP A C 1
ATOM 1663 O O . ASP A 1 232 ? -13.317 5.189 -12.888 1.00 57.78 232 ASP A O 1
ATOM 1667 N N . THR A 1 233 ? -12.648 5.748 -14.956 1.00 55.94 233 THR A N 1
ATOM 1668 C CA . THR A 1 233 ? -11.311 6.237 -14.593 1.00 55.94 233 THR A CA 1
ATOM 1669 C C . THR A 1 233 ? -11.245 7.754 -14.462 1.00 55.94 233 THR A C 1
ATOM 1671 O O . THR A 1 233 ? -10.157 8.307 -14.514 1.00 55.94 233 THR A O 1
ATOM 1674 N N . HIS A 1 234 ? -12.359 8.470 -14.278 1.00 51.00 234 HIS A N 1
ATOM 1675 C CA . HIS A 1 234 ? -12.383 9.940 -14.373 1.00 51.00 234 HIS A CA 1
ATOM 1676 C C . HIS A 1 234 ? -11.425 10.718 -13.422 1.00 51.00 234 HIS A C 1
ATOM 1678 O O . HIS A 1 234 ? -11.280 11.932 -13.572 1.00 51.00 234 HIS A O 1
ATOM 1684 N N . ARG A 1 235 ? -10.762 10.048 -12.462 1.00 55.19 235 ARG A N 1
ATOM 1685 C CA . ARG A 1 235 ? -9.687 10.585 -11.592 1.00 55.1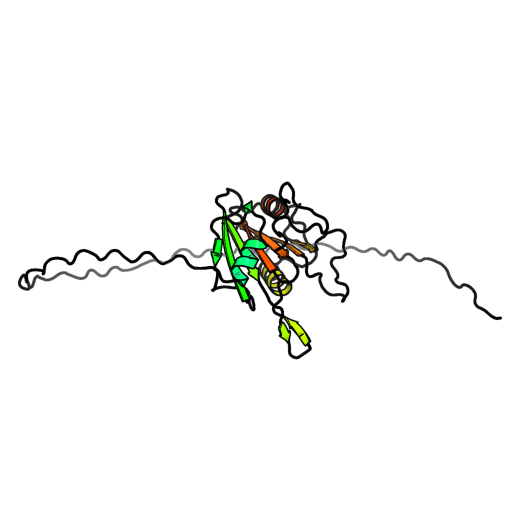9 235 ARG A CA 1
ATOM 1686 C C . ARG A 1 235 ? -8.332 9.846 -11.705 1.00 55.19 235 ARG A C 1
ATOM 1688 O O . ARG A 1 235 ? -7.453 10.088 -10.886 1.00 55.19 235 ARG A O 1
ATOM 1695 N N . ASP A 1 236 ? -8.205 8.907 -12.642 1.00 72.06 236 ASP A N 1
ATOM 1696 C CA . ASP A 1 236 ? -7.091 7.961 -12.841 1.00 72.06 236 ASP A CA 1
ATOM 1697 C C . ASP A 1 236 ? -6.450 7.391 -11.546 1.00 72.06 236 ASP A C 1
ATOM 1699 O O . ASP A 1 236 ? -5.222 7.425 -11.393 1.00 72.06 236 ASP A O 1
ATOM 1703 N N . PRO A 1 237 ? -7.241 6.843 -10.595 1.00 82.56 237 PRO A N 1
ATOM 1704 C CA . PRO A 1 237 ? -6.679 6.174 -9.430 1.00 82.56 237 PRO A CA 1
ATOM 1705 C C . PRO A 1 237 ? -5.975 4.863 -9.823 1.00 82.56 237 PRO A C 1
ATOM 1707 O O . PRO A 1 237 ? -6.349 4.222 -10.813 1.00 82.56 237 PRO A O 1
ATOM 1710 N N . PRO A 1 238 ? -5.015 4.380 -9.013 1.00 90.44 238 PRO A N 1
ATOM 1711 C CA . PRO A 1 238 ? -4.539 3.008 -9.096 1.00 90.44 238 PRO A CA 1
ATOM 1712 C C . PRO A 1 238 ? -5.738 2.064 -9.025 1.00 90.44 238 PRO A C 1
ATOM 1714 O O . PRO A 1 238 ? -6.477 2.094 -8.045 1.00 90.44 238 PRO A O 1
ATOM 1717 N N . GLY A 1 239 ? -5.932 1.207 -10.030 1.00 91.38 239 GLY A N 1
ATOM 1718 C CA . GLY A 1 239 ? -7.151 0.400 -10.149 1.00 91.38 239 GLY A CA 1
ATOM 1719 C C . GLY A 1 239 ? -7.434 -0.587 -9.006 1.00 91.38 239 GLY A C 1
ATOM 1720 O O . GLY A 1 239 ? -8.462 -1.249 -9.039 1.00 91.38 239 GLY A O 1
ATOM 1721 N N . LEU A 1 240 ? -6.551 -0.728 -8.009 1.00 93.31 240 LEU A N 1
ATOM 1722 C CA . LEU A 1 240 ? -6.840 -1.407 -6.741 1.00 93.31 240 LEU A CA 1
ATOM 1723 C C . LEU A 1 240 ? -7.743 -0.575 -5.809 1.00 93.31 240 LEU A C 1
ATOM 1725 O O . LEU A 1 240 ? -8.517 -1.173 -5.060 1.00 93.31 240 LEU A O 1
ATOM 1729 N N . CYS A 1 241 ? -7.658 0.759 -5.866 1.00 91.12 241 CYS A N 1
ATOM 1730 C CA . CYS A 1 241 ? -8.576 1.682 -5.207 1.00 91.12 241 CYS A CA 1
ATOM 1731 C C . CYS A 1 241 ? -9.938 1.617 -5.928 1.00 91.12 241 CYS A C 1
ATOM 1733 O O . CYS A 1 241 ? -10.069 2.089 -7.057 1.00 91.12 241 CYS A O 1
ATOM 1735 N N . ALA A 1 242 ? -10.949 1.038 -5.285 1.00 86.19 242 ALA A N 1
ATOM 1736 C CA . ALA A 1 242 ? -12.343 1.159 -5.704 1.00 86.19 242 ALA A CA 1
ATOM 1737 C C . ALA A 1 242 ? -13.012 2.268 -4.887 1.00 86.19 242 ALA A C 1
ATOM 1739 O O . ALA A 1 242 ? -12.789 2.355 -3.678 1.00 86.19 242 ALA A O 1
ATOM 1740 N N . ALA A 1 243 ? -13.842 3.098 -5.522 1.00 68.31 243 ALA A N 1
ATOM 1741 C CA . ALA A 1 243 ? -14.586 4.118 -4.794 1.00 68.31 243 ALA A CA 1
ATOM 1742 C C . ALA A 1 243 ? -15.562 3.424 -3.822 1.00 68.31 243 ALA A C 1
ATOM 1744 O O . ALA A 1 243 ? -16.333 2.571 -4.267 1.00 68.31 243 ALA A O 1
ATOM 1745 N N . PRO A 1 244 ? -15.523 3.723 -2.511 1.00 59.06 244 PRO A N 1
ATOM 1746 C CA . PRO A 1 244 ? -16.551 3.245 -1.599 1.00 59.06 244 PRO A CA 1
ATOM 1747 C C . PRO A 1 244 ? -17.867 3.986 -1.885 1.00 59.06 244 PRO A C 1
ATOM 1749 O O . PRO A 1 244 ? -17.876 5.218 -1.895 1.00 59.06 244 PRO A O 1
ATOM 1752 N N . ASP A 1 245 ? -18.940 3.222 -2.120 1.00 51.88 245 ASP A N 1
ATOM 1753 C CA . ASP A 1 245 ? -20.324 3.713 -2.272 1.00 51.88 245 ASP A CA 1
ATOM 1754 C C . ASP A 1 245 ? -20.858 4.407 -0.998 1.00 51.88 245 ASP A C 1
ATOM 1756 O O . ASP A 1 245 ? -20.560 3.905 0.117 1.00 51.88 245 ASP A O 1
#

Foldseek 3Di:
DDDDDDDDDDDDDDDDDDDDDDDDDDDDDDDDDDDDDDDDDDDDDDDDDDDDDDDDDDPDDDPDPDDDDDADDDDPVRVLQLLQFDPLQSAQKDWDDPPAQPQFPTKIKTAHPDQWFGIKIKTFHDWDQDPVRDTDRWLQVSQVVVCVVQVEDAPDFDLLVLTWYKDAPPNVDDQADPVRHGDLFMWTWDADPQWIWIWTDEPGGMIMIIITPGSNSNVSQCVQQDADPPDDCPRSHRNRGDDRD

Sequence (245 aa):
MKHLSSVVAAVAIGLLIAACSSTPTTPLATASPAPSAAPSAVPATPTPSSTPAVTSPAPSAKPSPSATPAPVAFTAAEKRLVQALRADSRISCAPRRTDLPPLAVAGIECRLDTALVDRVGVYGFEGHLDASGKEVGTALEAYLDRLDQAGVQPHRGNCAATTAGDSSWPNYLPDEGDDGGLRAERSGCFVDAGMANVRLTCYDDIYMGVLGKTADVKALYAWSWRIAAGDDTHRDPPGLCAAPD

pLDDT: mean 79.89, std 18.62, range [34.72, 98.69]

Secondary structure (DSSP, 8-state):
--------------------------PPP--PPPPPPP-----PPP--------PPPPP---PPPPPPPPP-PPPHHHHHHHHTB-GGG-SS-EEE-SSPPTT-SEEEEEE--SSSEEEEEEEE---EE-TTS-EES-HHHHHHHHHHTTT--TT--BGGGTB-EEEESSTTS-SB-TTSSB-S-EEEEEEETTEEEEEEEETTTEEEEEEESSS-HHHHHHHHH---TT---TT---TTBPPP-

Radius of gyration: 29.87 Å; chains: 1; bounding box: 62×110×64 Å